Protein AF-A0A9E1JZ01-F1 (afdb_monomer_lite)

Secondary structure (DSSP, 8-state):
--PPPHHHHHHHHHHHHH--PPPGGGHHHHHHHHHHHHHTT--HHHHHHHHHHHHHHHHT--TTSS-TTTPPPHHHHHHHHHHHHHHHHHHHHHGGGSSS-HHHHHHHHHHHHHHTT---S------------------------HHHHHHHHHHHHHHHHHHHHHHHHHHSPPPTTS-HHHHHHHHHHHHHHHHHHHHHHHT--HHHHHHHHHHHHH-TTSSS-SS---HHHHHHHHHHHHHHTTSHHHHHHHHHHHHHHHTTS--TT-SSS--TTGGGGGGG-HHHHHHHHHHS-S--

Structure (mmCIF, N/CA/C/O backbone):
data_AF-A0A9E1JZ01-F1
#
_entry.id   AF-A0A9E1JZ01-F1
#
loop_
_atom_site.group_PDB
_atom_site.id
_atom_site.type_symbol
_atom_site.label_atom_id
_atom_site.label_alt_id
_atom_site.label_comp_id
_atom_site.label_asym_id
_atom_site.label_entity_id
_atom_site.label_seq_id
_atom_site.pdbx_PDB_ins_code
_atom_site.Cartn_x
_atom_site.Cartn_y
_atom_site.Cartn_z
_atom_site.occupancy
_atom_site.B_iso_or_equiv
_atom_site.auth_seq_id
_atom_site.auth_comp_id
_atom_site.auth_asym_id
_atom_site.auth_atom_id
_atom_site.pdbx_PDB_model_num
ATOM 1 N N . MET A 1 1 ? -39.146 -8.853 1.011 1.00 37.09 1 MET A N 1
ATOM 2 C CA . MET A 1 1 ? -38.289 -8.293 -0.054 1.00 37.09 1 MET A CA 1
ATOM 3 C C . MET A 1 1 ? -36.846 -8.465 0.391 1.00 37.09 1 MET A C 1
ATOM 5 O O . MET A 1 1 ? -36.448 -7.811 1.344 1.00 37.09 1 MET A O 1
ATOM 9 N N . PHE A 1 2 ? -36.112 -9.413 -0.198 1.00 38.06 2 PHE A N 1
ATOM 10 C CA . PHE A 1 2 ? -34.686 -9.619 0.079 1.00 38.06 2 PHE A CA 1
ATOM 11 C C . PHE A 1 2 ? -33.911 -8.470 -0.572 1.00 38.06 2 PHE A C 1
ATOM 13 O O . PHE A 1 2 ? -33.788 -8.419 -1.791 1.00 38.06 2 PHE A O 1
ATOM 20 N N . GLY A 1 3 ? -33.483 -7.492 0.225 1.00 45.56 3 GLY A N 1
ATOM 21 C CA . GLY A 1 3 ? -32.664 -6.392 -0.271 1.00 45.56 3 GLY A CA 1
ATOM 22 C C . GLY A 1 3 ? -31.286 -6.918 -0.653 1.00 45.56 3 GLY A C 1
ATOM 23 O O . GLY A 1 3 ? -30.575 -7.426 0.210 1.00 45.56 3 GLY A O 1
ATOM 24 N N . PHE A 1 4 ? -30.919 -6.808 -1.931 1.00 60.72 4 PHE A N 1
ATOM 25 C CA . PHE A 1 4 ? -29.553 -7.062 -2.386 1.00 60.72 4 PHE A CA 1
ATOM 26 C C . PHE A 1 4 ? -28.571 -6.258 -1.522 1.00 60.72 4 PHE A C 1
ATOM 28 O O . PHE A 1 4 ? -28.773 -5.062 -1.290 1.00 60.72 4 PHE A O 1
ATOM 35 N N . GLY A 1 5 ? -27.545 -6.929 -0.993 1.00 84.44 5 GLY A N 1
ATOM 36 C CA . GLY A 1 5 ? -26.525 -6.287 -0.166 1.00 84.44 5 GLY A CA 1
ATOM 37 C C . GLY A 1 5 ? -25.769 -5.211 -0.948 1.00 84.44 5 GLY A C 1
ATOM 38 O O . GLY A 1 5 ? -25.671 -5.298 -2.171 1.00 84.44 5 GLY A O 1
ATOM 39 N N . LEU A 1 6 ? -25.213 -4.219 -0.240 1.00 87.81 6 LEU A N 1
ATOM 40 C CA . LEU A 1 6 ? -24.468 -3.096 -0.832 1.00 87.81 6 LEU A CA 1
ATOM 41 C C . LEU A 1 6 ? -23.442 -3.566 -1.872 1.00 87.81 6 LEU A C 1
ATOM 43 O O . LEU A 1 6 ? -23.395 -3.016 -2.959 1.00 87.81 6 LEU A O 1
ATOM 47 N N . LYS A 1 7 ? -22.735 -4.667 -1.586 1.00 87.31 7 LYS A N 1
ATOM 48 C CA . LYS A 1 7 ? -21.809 -5.332 -2.512 1.00 87.31 7 LYS A CA 1
ATOM 49 C C . LYS A 1 7 ? -22.419 -5.613 -3.887 1.00 87.31 7 LYS A C 1
ATOM 51 O O . LYS A 1 7 ? -21.899 -5.148 -4.890 1.00 87.31 7 LYS A O 1
ATOM 56 N N . SER A 1 8 ? -23.532 -6.343 -3.922 1.00 87.62 8 SER A N 1
ATOM 57 C CA . SER A 1 8 ? -24.200 -6.720 -5.172 1.00 87.62 8 SER A CA 1
ATOM 58 C C . SER A 1 8 ? -24.769 -5.498 -5.890 1.00 87.62 8 SER A C 1
ATOM 60 O O . SER A 1 8 ? -24.717 -5.431 -7.112 1.00 87.62 8 SER A O 1
ATOM 62 N N . LYS A 1 9 ? -25.251 -4.494 -5.146 1.00 91.12 9 LYS A N 1
ATOM 63 C CA . LYS A 1 9 ? -25.689 -3.228 -5.744 1.00 91.12 9 LYS A CA 1
ATOM 64 C C . LYS A 1 9 ? -24.533 -2.476 -6.400 1.00 91.12 9 LYS A C 1
ATOM 66 O O . LYS A 1 9 ? -24.696 -1.989 -7.509 1.00 91.12 9 LYS A O 1
ATOM 71 N N . THR A 1 10 ? -23.372 -2.414 -5.753 1.00 91.31 10 THR A N 1
ATOM 72 C CA . THR A 1 10 ? -22.175 -1.790 -6.325 1.00 91.31 10 THR A CA 1
ATOM 73 C C . THR A 1 10 ? -21.677 -2.554 -7.555 1.00 91.31 10 THR A C 1
ATOM 75 O O . THR A 1 10 ? -21.337 -1.918 -8.547 1.00 91.31 10 THR A O 1
ATOM 78 N N . GLU A 1 11 ? -21.678 -3.894 -7.541 1.00 87.38 11 GLU A N 1
ATOM 79 C CA . GLU A 1 11 ? -21.337 -4.699 -8.731 1.00 87.38 11 GLU A CA 1
ATOM 80 C C . GLU A 1 11 ? -22.299 -4.421 -9.890 1.00 87.38 11 GLU A C 1
ATOM 82 O O . GLU A 1 11 ? -21.850 -4.262 -11.022 1.00 87.38 11 GLU A O 1
ATOM 87 N N . ASN A 1 12 ? -23.597 -4.277 -9.608 1.00 89.00 12 ASN A N 1
ATOM 88 C CA . ASN A 1 12 ? -24.575 -3.903 -10.627 1.00 89.00 12 ASN A CA 1
ATOM 89 C C . ASN A 1 12 ? -24.310 -2.497 -11.171 1.00 89.00 12 ASN A C 1
ATOM 91 O O . ASN A 1 12 ? -24.336 -2.319 -12.376 1.00 89.00 12 ASN A O 1
ATOM 95 N N . VAL A 1 13 ? -23.976 -1.507 -10.334 1.00 88.69 13 VAL A N 1
ATOM 96 C CA . VAL A 1 13 ? -23.621 -0.162 -10.829 1.00 88.69 13 VAL A CA 1
ATOM 97 C C . VAL A 1 13 ? -22.384 -0.215 -11.735 1.00 88.69 13 VAL A C 1
ATOM 99 O O . VAL A 1 13 ? -22.368 0.419 -12.789 1.00 88.69 13 VAL A O 1
ATOM 102 N N . LEU A 1 14 ? -21.361 -0.990 -11.361 1.00 85.69 14 LEU A N 1
ATOM 103 C CA . LEU A 1 14 ? -20.161 -1.189 -12.181 1.00 85.69 14 LEU A CA 1
ATOM 104 C C . LEU A 1 14 ? -20.474 -1.868 -13.521 1.00 85.69 14 LEU A C 1
ATOM 106 O O . LEU A 1 14 ? -19.942 -1.471 -14.558 1.00 85.69 14 LEU A O 1
ATOM 110 N N . LEU A 1 15 ? -21.368 -2.852 -13.525 1.00 80.75 15 LEU A N 1
ATOM 111 C CA . LEU A 1 15 ? -21.767 -3.546 -14.743 1.00 80.75 15 LEU A CA 1
ATOM 112 C C . LEU A 1 15 ? -22.692 -2.688 -15.623 1.00 80.75 15 LEU A C 1
ATOM 114 O O . LEU A 1 15 ? -22.425 -2.520 -16.807 1.00 80.75 15 LEU A O 1
ATOM 118 N N . ASP A 1 16 ? -23.736 -2.101 -15.045 1.00 78.81 16 ASP A N 1
ATOM 119 C CA . ASP A 1 16 ? -24.806 -1.407 -15.766 1.00 78.81 16 ASP A CA 1
ATOM 120 C C . ASP A 1 16 ? -24.351 -0.054 -16.324 1.00 78.81 16 ASP A C 1
ATOM 122 O O . ASP A 1 16 ? -24.728 0.318 -17.436 1.00 78.81 16 ASP A O 1
ATOM 126 N N . HIS A 1 17 ? -23.531 0.692 -15.573 1.00 80.31 17 HIS A N 1
ATOM 127 C CA . HIS A 1 17 ? -23.071 2.015 -16.002 1.00 80.31 17 HIS A CA 1
ATOM 128 C C . HIS A 1 17 ? -21.713 1.975 -16.692 1.00 80.31 17 HIS A C 1
ATOM 130 O O . HIS A 1 17 ? -21.528 2.643 -17.708 1.00 80.31 17 HIS A O 1
ATOM 136 N N . PHE A 1 18 ? -20.765 1.204 -16.158 1.00 75.88 18 PHE A N 1
ATOM 137 C CA . PHE A 1 18 ? -19.388 1.197 -16.653 1.00 75.88 18 PHE A CA 1
ATOM 138 C C . PHE A 1 18 ? -19.071 0.013 -17.571 1.00 75.88 18 PHE A C 1
ATOM 140 O O . PHE A 1 18 ? -18.028 0.020 -18.223 1.00 75.88 18 PHE A O 1
ATOM 147 N N . ASN A 1 19 ? -19.957 -0.988 -17.664 1.00 79.25 19 ASN A N 1
ATOM 148 C CA . ASN A 1 19 ? -19.678 -2.263 -18.330 1.00 79.25 19 ASN A CA 1
ATOM 149 C C . ASN A 1 19 ? -18.361 -2.887 -17.837 1.00 79.25 19 ASN A C 1
ATOM 151 O O . ASN A 1 19 ? -17.576 -3.425 -18.619 1.00 79.25 19 ASN A O 1
ATOM 155 N N . TYR A 1 20 ? -18.103 -2.760 -16.533 1.00 80.69 20 TYR A N 1
ATOM 156 C CA . TYR A 1 20 ? -16.846 -3.157 -15.916 1.00 80.69 20 TYR A CA 1
ATOM 157 C C . TYR A 1 20 ? -17.098 -4.216 -14.842 1.00 80.69 20 TYR A C 1
ATOM 159 O O . TYR A 1 20 ? -17.381 -3.876 -13.689 1.00 80.69 20 TYR A O 1
ATOM 167 N N . PRO A 1 21 ? -17.018 -5.514 -15.181 1.00 78.25 21 PRO A N 1
ATOM 168 C CA . PRO A 1 21 ? -17.098 -6.553 -14.171 1.00 78.25 21 PRO A CA 1
ATOM 169 C C . PRO A 1 21 ? -15.866 -6.479 -13.265 1.00 78.25 21 PRO A C 1
ATOM 171 O O . PRO A 1 21 ? -14.732 -6.341 -13.723 1.00 78.25 21 PRO A O 1
ATOM 174 N N . VAL A 1 22 ? -16.082 -6.602 -11.959 1.00 73.25 22 VAL A N 1
ATOM 175 C CA . VAL A 1 22 ? -14.980 -6.749 -11.005 1.00 73.25 22 VAL A CA 1
ATOM 176 C C . VAL A 1 22 ? -14.274 -8.068 -11.311 1.00 73.25 22 VAL A C 1
ATOM 178 O O . VAL A 1 22 ? -14.905 -9.126 -11.269 1.00 73.25 22 VAL A O 1
ATOM 181 N N . SER A 1 23 ? -12.984 -8.007 -11.637 1.00 70.31 23 SER A N 1
ATOM 182 C CA . SER A 1 23 ? -12.174 -9.202 -11.880 1.00 70.31 23 SER A CA 1
ATOM 183 C C . SER A 1 23 ? -11.863 -9.925 -10.573 1.00 70.31 23 SER A C 1
ATOM 185 O O . SER A 1 23 ? -11.814 -9.308 -9.504 1.00 70.31 23 SER A O 1
ATOM 187 N N . ASP A 1 24 ? -11.595 -11.227 -10.646 1.00 56.53 24 ASP A N 1
ATOM 188 C CA . ASP A 1 24 ? -11.268 -12.010 -9.451 1.00 56.53 24 ASP A CA 1
ATOM 189 C C . ASP A 1 24 ? -9.966 -11.540 -8.795 1.00 56.53 24 ASP A C 1
ATOM 191 O O . ASP A 1 24 ? -9.911 -11.395 -7.572 1.00 56.53 24 ASP A O 1
ATOM 195 N N . MET A 1 25 ? -8.984 -11.123 -9.602 1.00 49.56 25 MET A N 1
ATOM 196 C CA . MET A 1 25 ? -7.746 -10.505 -9.115 1.00 49.56 25 MET A CA 1
ATOM 197 C C . MET A 1 25 ? -7.992 -9.223 -8.310 1.00 49.56 25 MET A C 1
ATOM 199 O O . MET A 1 25 ? -7.285 -8.964 -7.345 1.00 49.56 25 MET A O 1
ATOM 203 N N . LYS A 1 26 ? -9.010 -8.423 -8.654 1.00 61.34 26 LYS A N 1
ATOM 204 C CA . LYS A 1 26 ? -9.329 -7.153 -7.970 1.00 61.34 26 LYS A CA 1
ATOM 205 C C . LYS A 1 26 ? -10.498 -7.274 -6.987 1.00 61.34 26 LYS A C 1
ATOM 207 O O . LYS A 1 26 ? -10.942 -6.267 -6.427 1.00 61.34 26 LYS A O 1
ATOM 212 N N . ARG A 1 27 ? -11.005 -8.490 -6.749 1.00 72.69 27 ARG A N 1
ATOM 213 C CA . ARG A 1 27 ? -12.171 -8.750 -5.890 1.00 72.69 27 ARG A CA 1
ATOM 214 C C . ARG A 1 27 ? -11.928 -8.337 -4.444 1.00 72.69 27 ARG A C 1
ATOM 216 O O . ARG A 1 27 ? -12.842 -7.850 -3.785 1.00 72.69 27 ARG A O 1
ATOM 223 N N . HIS A 1 28 ? -10.707 -8.521 -3.950 1.00 55.41 28 HIS A N 1
ATOM 224 C CA . HIS A 1 28 ? -10.331 -8.141 -2.591 1.00 55.41 28 HIS A CA 1
ATOM 225 C C . HIS A 1 28 ? -10.385 -6.616 -2.403 1.00 55.41 28 HIS A C 1
ATOM 227 O O . HIS A 1 28 ? -11.023 -6.151 -1.461 1.00 55.41 28 HIS A O 1
ATOM 233 N N . ILE A 1 29 ? -9.845 -5.849 -3.358 1.00 62.62 29 ILE A N 1
ATOM 234 C CA . ILE A 1 29 ? -9.899 -4.379 -3.365 1.00 62.62 29 ILE A CA 1
ATOM 235 C C . ILE A 1 29 ? -11.351 -3.898 -3.411 1.00 62.62 29 ILE A C 1
ATOM 237 O O . ILE A 1 29 ? -11.762 -3.038 -2.637 1.00 62.62 29 ILE A O 1
ATOM 241 N N . PHE A 1 30 ? -12.159 -4.506 -4.280 1.00 76.25 30 PHE A N 1
ATOM 242 C CA . PHE A 1 30 ? -13.583 -4.209 -4.377 1.00 76.25 30 PHE A CA 1
ATOM 243 C C . PHE A 1 30 ? -14.336 -4.485 -3.064 1.00 76.25 30 PHE A C 1
ATOM 245 O O . PHE A 1 30 ? -15.100 -3.646 -2.592 1.00 76.25 30 PHE A O 1
ATOM 252 N N . ASN A 1 31 ? -14.107 -5.644 -2.440 1.00 68.88 31 ASN A N 1
ATOM 253 C CA . ASN A 1 31 ? -14.740 -5.999 -1.169 1.00 68.88 31 ASN A CA 1
ATOM 254 C C . ASN A 1 31 ? -14.337 -5.038 -0.041 1.00 68.88 31 ASN A C 1
ATOM 256 O O . ASN A 1 31 ? -15.188 -4.681 0.776 1.00 68.88 31 ASN A O 1
ATOM 260 N N . ALA A 1 32 ? -13.068 -4.620 -0.006 1.00 65.50 32 ALA A N 1
ATOM 261 C CA . ALA A 1 32 ? -12.572 -3.635 0.949 1.00 65.50 32 ALA A CA 1
ATOM 262 C C . ALA A 1 32 ? -13.278 -2.284 0.760 1.00 65.50 32 ALA A C 1
ATOM 264 O O . ALA A 1 32 ? -13.860 -1.761 1.709 1.00 65.50 32 ALA A O 1
ATOM 265 N N . LEU A 1 33 ? -13.351 -1.795 -0.482 1.00 71.50 33 LEU A N 1
ATOM 266 C CA . LEU A 1 33 ? -14.077 -0.576 -0.852 1.00 71.50 33 LEU A CA 1
ATOM 267 C C . LEU A 1 33 ? -15.563 -0.628 -0.473 1.00 71.50 33 LEU A C 1
ATOM 269 O O . LEU A 1 33 ? -16.108 0.350 0.030 1.00 71.50 33 LEU A O 1
ATOM 273 N N . VAL A 1 34 ? -16.232 -1.767 -0.669 1.00 76.12 34 VAL A N 1
ATOM 274 C CA . VAL A 1 34 ? -17.641 -1.934 -0.280 1.00 76.12 34 VAL A CA 1
ATOM 275 C C . VAL A 1 34 ? -17.818 -1.933 1.236 1.00 76.12 34 VAL A C 1
ATOM 277 O O . VAL A 1 34 ? -18.772 -1.338 1.744 1.00 76.12 34 VAL A O 1
ATOM 280 N N . LYS A 1 35 ? -16.940 -2.628 1.966 1.00 69.50 35 LYS A N 1
ATOM 281 C CA . LYS A 1 35 ? -16.992 -2.690 3.429 1.00 69.50 35 LYS A CA 1
ATOM 282 C C . LYS A 1 35 ? -16.787 -1.301 4.032 1.00 69.50 35 LYS A C 1
ATOM 284 O O . LYS A 1 35 ? -17.560 -0.927 4.910 1.00 69.50 35 LYS A O 1
ATOM 289 N N . GLU A 1 36 ? -15.819 -0.552 3.515 1.00 60.69 36 GLU A N 1
ATOM 290 C CA . GLU A 1 36 ? -15.495 0.791 3.995 1.00 60.69 36 GLU A CA 1
ATOM 291 C C . GLU A 1 36 ? -16.535 1.829 3.567 1.00 60.69 36 GLU A C 1
ATOM 293 O O . GLU A 1 36 ? -17.021 2.630 4.361 1.00 60.69 36 GLU A O 1
ATOM 298 N N . GLY A 1 37 ? -17.002 1.757 2.322 1.00 69.81 37 GLY A N 1
ATOM 299 C CA . GLY A 1 37 ? -18.120 2.584 1.894 1.00 69.81 37 GLY A CA 1
ATOM 300 C C . GLY A 1 37 ? -19.339 2.387 2.801 1.00 69.81 37 GLY A C 1
ATOM 301 O O . GLY A 1 37 ? -19.990 3.354 3.184 1.00 69.81 37 GLY A O 1
ATOM 302 N N . LYS A 1 38 ? -19.601 1.154 3.255 1.00 77.00 38 LYS A N 1
ATOM 303 C CA . LYS A 1 38 ? -20.679 0.878 4.212 1.00 77.00 38 LYS A CA 1
ATOM 304 C C . LYS A 1 38 ? -20.464 1.545 5.578 1.00 77.00 38 LYS A C 1
ATOM 306 O O . LYS A 1 38 ? -21.441 2.053 6.128 1.00 77.00 38 LYS A O 1
ATOM 311 N N . SER A 1 39 ? -19.251 1.527 6.145 1.00 65.44 39 SER A N 1
ATOM 312 C CA . SER A 1 39 ? -18.949 2.182 7.436 1.00 65.44 39 SER A CA 1
ATOM 313 C C . SER A 1 39 ? -19.042 3.701 7.338 1.00 65.44 39 SER A C 1
ATOM 315 O O . SER A 1 39 ? -19.556 4.338 8.256 1.00 65.44 39 SER A O 1
ATOM 317 N N . MET A 1 40 ? -18.635 4.272 6.206 1.00 70.56 40 MET A N 1
ATOM 318 C CA . MET A 1 40 ? -18.695 5.711 5.932 1.00 70.56 40 MET A CA 1
ATOM 319 C C . MET A 1 40 ? -20.082 6.199 5.482 1.00 70.56 40 MET A C 1
ATOM 321 O O . MET A 1 40 ? -20.249 7.370 5.140 1.00 70.56 40 MET A O 1
ATOM 325 N N . GLY A 1 41 ? -21.086 5.317 5.438 1.00 76.44 41 GLY A N 1
ATOM 326 C CA . GLY A 1 41 ? -22.429 5.655 4.962 1.00 76.44 41 GLY A CA 1
ATOM 327 C C . GLY A 1 41 ? -22.495 5.986 3.466 1.00 76.44 41 GLY A C 1
ATOM 328 O O . GLY A 1 41 ? -23.458 6.606 3.016 1.00 76.44 41 GLY A O 1
ATOM 329 N N . GLN A 1 42 ? -21.492 5.590 2.686 1.00 82.38 42 GLN A N 1
ATOM 330 C CA . GLN A 1 42 ? -21.485 5.706 1.234 1.00 82.38 42 GLN A CA 1
ATOM 331 C C . GLN A 1 42 ? -22.473 4.721 0.604 1.00 82.38 42 GLN A C 1
ATOM 333 O O . GLN A 1 42 ? -22.717 3.623 1.113 1.00 82.38 42 GLN A O 1
ATOM 338 N N . ASN A 1 43 ? -23.051 5.124 -0.525 1.00 86.62 43 ASN A N 1
ATOM 339 C CA . ASN A 1 43 ? -23.955 4.279 -1.295 1.00 86.62 43 ASN A CA 1
ATOM 340 C C . ASN A 1 43 ? -23.212 3.546 -2.425 1.00 86.62 43 ASN A C 1
ATOM 342 O O . ASN A 1 43 ? -22.014 3.736 -2.645 1.00 86.62 43 ASN A O 1
ATOM 346 N N . GLU A 1 44 ? -23.931 2.687 -3.145 1.00 91.56 44 GLU A N 1
ATOM 347 C CA . GLU A 1 44 ? -23.386 1.872 -4.230 1.00 91.56 44 GLU A CA 1
ATOM 348 C C . GLU A 1 44 ? -22.720 2.699 -5.340 1.00 91.56 44 GLU A C 1
ATOM 350 O O . GLU A 1 44 ? -21.702 2.268 -5.881 1.00 91.56 44 GLU A O 1
ATOM 355 N N . TYR A 1 45 ? -23.238 3.898 -5.627 1.00 89.38 45 TYR A N 1
ATOM 356 C CA . TYR A 1 45 ? -22.710 4.799 -6.650 1.00 89.38 45 TYR A CA 1
ATOM 357 C C . TYR A 1 45 ? -21.383 5.418 -6.229 1.00 89.38 45 TYR A C 1
ATOM 359 O O . TYR A 1 45 ? -20.442 5.390 -7.016 1.00 89.38 45 TYR A O 1
ATOM 367 N N . SER A 1 46 ? -21.265 5.899 -4.986 1.00 79.00 46 SER A N 1
ATOM 368 C CA . SER A 1 46 ? -19.989 6.394 -4.458 1.00 79.00 46 SER A CA 1
ATOM 369 C C . SER A 1 46 ? -18.896 5.33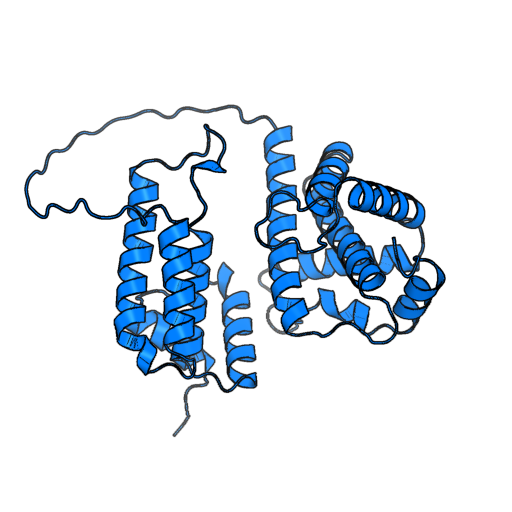8 -4.592 1.00 79.00 46 SER A C 1
ATOM 371 O O . SER A 1 46 ? -17.831 5.602 -5.142 1.00 79.00 46 SER A O 1
ATOM 373 N N . ILE A 1 47 ? -19.175 4.113 -4.135 1.00 81.31 47 ILE A N 1
ATOM 374 C CA . ILE A 1 47 ? -18.191 3.025 -4.123 1.00 81.31 47 ILE A CA 1
ATOM 375 C C . ILE A 1 47 ? -17.798 2.632 -5.553 1.00 81.31 47 ILE A C 1
ATOM 377 O O . ILE A 1 47 ? -16.617 2.427 -5.828 1.00 81.31 47 ILE A O 1
ATOM 381 N N . ALA A 1 48 ? -18.762 2.554 -6.474 1.00 85.25 48 ALA A N 1
ATOM 382 C CA . ALA A 1 48 ? -18.496 2.229 -7.873 1.00 85.25 48 ALA A CA 1
ATOM 383 C C . ALA A 1 48 ? -17.662 3.317 -8.571 1.00 85.25 48 ALA A C 1
ATOM 385 O O . ALA A 1 48 ? -16.716 3.000 -9.291 1.00 85.25 48 ALA A O 1
ATOM 386 N N . ILE A 1 49 ? -17.967 4.594 -8.315 1.00 77.75 49 ILE A N 1
ATOM 387 C CA . ILE A 1 49 ? -17.202 5.734 -8.834 1.00 77.75 49 ILE A CA 1
ATOM 388 C C . ILE A 1 49 ? -15.769 5.701 -8.293 1.00 77.75 49 ILE A C 1
ATOM 390 O O . ILE A 1 49 ? -14.830 5.811 -9.078 1.00 77.75 49 ILE A O 1
ATOM 394 N N . PHE A 1 50 ? -15.575 5.472 -6.990 1.00 80.88 50 PHE A N 1
ATOM 395 C CA . PHE A 1 50 ? -14.241 5.335 -6.394 1.00 80.88 50 PHE A CA 1
ATOM 396 C C . PHE A 1 50 ? -13.453 4.165 -6.977 1.00 80.88 50 PHE A C 1
ATOM 398 O O . PHE A 1 50 ? -12.293 4.330 -7.354 1.00 80.88 50 PHE A O 1
ATOM 405 N N . TYR A 1 51 ? -14.090 3.002 -7.114 1.00 82.94 51 TYR A N 1
ATOM 406 C CA . TYR A 1 51 ? -13.466 1.839 -7.734 1.00 82.94 51 TYR A CA 1
ATOM 407 C C . TYR A 1 51 ? -13.023 2.143 -9.172 1.00 82.94 51 TYR A C 1
ATOM 409 O O . TYR A 1 51 ? -11.912 1.789 -9.565 1.00 82.94 51 TYR A O 1
ATOM 417 N N . MET A 1 52 ? -13.846 2.845 -9.956 1.00 82.56 52 MET A N 1
ATOM 418 C CA . MET A 1 52 ? -13.491 3.220 -11.325 1.00 82.56 52 MET A CA 1
ATOM 419 C C . MET A 1 52 ? -12.371 4.265 -11.379 1.00 82.56 52 MET A C 1
ATOM 421 O O . MET A 1 52 ? -11.434 4.113 -12.159 1.00 82.56 52 MET A O 1
ATOM 425 N N . MET A 1 53 ? -12.412 5.288 -10.519 1.00 78.12 53 MET A N 1
ATOM 426 C CA . MET A 1 53 ? -11.354 6.301 -10.425 1.00 78.12 53 MET A CA 1
ATOM 427 C C . MET A 1 53 ? -10.004 5.693 -10.063 1.00 78.12 53 MET A C 1
ATOM 429 O O . MET A 1 53 ? -9.001 6.036 -10.677 1.00 78.12 53 MET A O 1
ATOM 433 N N . MET A 1 54 ? -9.977 4.725 -9.150 1.00 75.88 54 MET A N 1
ATOM 434 C CA . MET A 1 54 ? -8.761 3.990 -8.817 1.00 75.88 54 MET A CA 1
ATOM 435 C C . MET A 1 54 ? -8.207 3.223 -10.027 1.00 75.88 54 MET A C 1
ATOM 437 O O . MET A 1 54 ? -7.014 3.300 -10.307 1.00 75.88 54 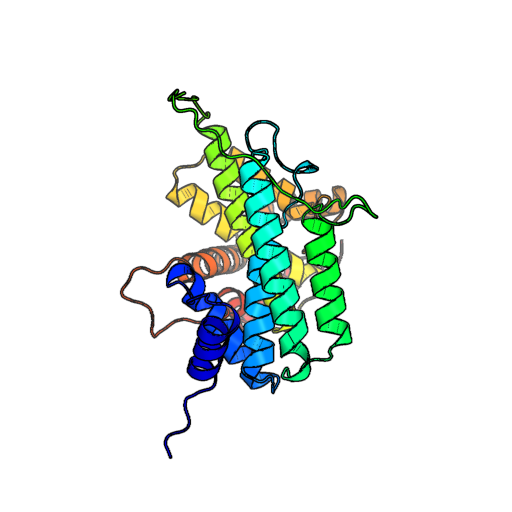MET A O 1
ATOM 441 N N . ASN A 1 55 ? -9.064 2.537 -10.792 1.00 75.94 55 ASN A N 1
ATOM 442 C CA . ASN A 1 55 ? -8.634 1.832 -12.004 1.00 75.94 55 ASN A CA 1
ATOM 443 C C . ASN A 1 55 ? -8.113 2.787 -13.088 1.00 75.94 55 ASN A C 1
ATOM 445 O O . ASN A 1 55 ? -7.103 2.491 -13.718 1.00 75.94 55 ASN A O 1
ATOM 449 N N . MET A 1 56 ? -8.760 3.939 -13.280 1.00 74.44 56 MET A N 1
ATOM 450 C CA . MET A 1 56 ? -8.279 4.976 -14.196 1.00 74.44 56 MET A CA 1
ATOM 451 C C . MET A 1 56 ? -6.937 5.561 -13.739 1.00 74.44 56 MET A C 1
ATOM 453 O O . MET A 1 56 ? -6.036 5.727 -14.553 1.00 74.44 56 MET A O 1
ATOM 457 N N . ASN A 1 57 ? -6.776 5.827 -12.441 1.00 71.75 57 ASN A N 1
ATOM 458 C CA . ASN A 1 57 ? -5.555 6.407 -11.886 1.00 71.75 57 ASN A CA 1
ATOM 459 C C . ASN A 1 57 ? -4.344 5.466 -12.010 1.00 71.75 57 ASN A C 1
ATOM 461 O O . ASN A 1 57 ? -3.247 5.928 -12.297 1.00 71.75 57 ASN A O 1
ATOM 465 N N . ILE A 1 58 ? -4.544 4.150 -11.860 1.00 70.31 58 ILE A N 1
ATOM 466 C CA . ILE A 1 58 ? -3.491 3.141 -12.092 1.00 70.31 58 ILE A CA 1
ATOM 467 C C . ILE A 1 58 ? -2.977 3.204 -13.536 1.00 70.31 58 ILE A C 1
ATOM 469 O O . ILE A 1 58 ? -1.780 3.066 -13.779 1.00 70.31 58 ILE A O 1
ATOM 473 N N . LEU A 1 59 ? -3.880 3.419 -14.494 1.00 72.31 59 LEU A N 1
ATOM 474 C CA . LEU A 1 59 ? -3.534 3.504 -15.911 1.00 72.31 59 LEU A CA 1
ATOM 475 C C . LEU A 1 59 ? -2.954 4.871 -16.286 1.00 72.31 59 LEU A C 1
ATOM 477 O O . LEU A 1 59 ? -2.166 4.961 -17.217 1.00 72.31 59 LEU A O 1
ATOM 481 N N . ALA A 1 60 ? -3.266 5.926 -15.538 1.00 69.31 60 ALA A N 1
ATOM 482 C CA . ALA A 1 60 ? -2.861 7.294 -15.839 1.00 69.31 60 ALA A CA 1
ATOM 483 C C . ALA A 1 60 ? -1.377 7.626 -15.551 1.00 69.31 60 ALA A C 1
ATOM 485 O O . ALA A 1 60 ? -1.042 8.806 -15.557 1.00 69.31 60 ALA A O 1
ATOM 486 N N . LYS A 1 61 ? -0.490 6.645 -15.294 1.00 63.34 61 LYS A N 1
ATOM 487 C CA . LYS A 1 61 ? 0.952 6.902 -15.067 1.00 63.34 61 LYS A CA 1
ATOM 488 C C . LYS A 1 61 ? 1.569 7.753 -16.202 1.00 63.34 61 LYS A C 1
ATOM 490 O O . LYS A 1 61 ? 1.245 7.470 -17.361 1.00 63.34 61 LYS A O 1
ATOM 495 N N . PRO A 1 62 ? 2.435 8.745 -15.908 1.00 55.09 62 PRO A N 1
ATOM 496 C CA . PRO A 1 62 ? 3.046 9.595 -16.931 1.00 55.09 62 PRO A CA 1
ATOM 497 C C . PRO A 1 62 ? 4.087 8.834 -17.764 1.00 55.09 62 PRO A C 1
ATOM 499 O O . PRO A 1 62 ? 4.947 8.152 -17.212 1.00 55.09 62 PRO A O 1
ATOM 502 N N . ASP A 1 63 ? 4.079 9.024 -19.088 1.00 52.28 63 ASP A N 1
ATOM 503 C CA . ASP A 1 63 ? 5.112 8.482 -19.996 1.00 52.28 63 ASP A CA 1
ATOM 504 C C . ASP A 1 63 ? 6.513 9.073 -19.753 1.00 52.28 63 ASP A C 1
ATOM 506 O O . ASP A 1 63 ? 7.510 8.537 -20.232 1.00 52.28 63 ASP A O 1
ATOM 510 N N . GLU A 1 64 ? 6.602 10.198 -19.036 1.00 50.56 64 GLU A N 1
ATOM 511 C CA . GLU A 1 64 ? 7.866 10.870 -18.704 1.00 50.56 64 GLU A CA 1
ATOM 512 C C . GLU A 1 64 ? 8.654 10.151 -17.595 1.00 50.56 64 GLU A C 1
ATOM 514 O O . GLU A 1 64 ? 9.856 10.372 -17.472 1.00 50.56 64 GLU A O 1
ATOM 519 N N . GLU A 1 65 ? 7.995 9.271 -16.834 1.00 48.03 65 GLU A N 1
ATOM 520 C CA . GLU A 1 65 ? 8.580 8.478 -15.742 1.00 48.03 65 GLU A CA 1
ATOM 521 C C . GLU A 1 65 ? 8.847 7.018 -16.144 1.00 48.03 65 GLU A C 1
ATOM 523 O O . GLU A 1 65 ? 9.378 6.246 -15.348 1.00 48.03 65 GLU A O 1
ATOM 528 N N . MET A 1 66 ? 8.477 6.625 -17.368 1.00 50.41 66 MET A N 1
ATOM 529 C CA . MET A 1 66 ? 8.743 5.290 -17.902 1.00 50.41 66 MET A CA 1
ATOM 530 C C . MET A 1 66 ? 10.037 5.293 -18.715 1.00 50.41 66 MET A C 1
ATOM 532 O O . MET A 1 66 ? 10.262 6.176 -19.551 1.00 50.41 66 MET A O 1
ATOM 536 N N . ASP A 1 67 ? 10.887 4.293 -18.469 1.00 52.16 67 ASP A N 1
ATOM 537 C CA . ASP A 1 67 ? 12.094 4.057 -19.259 1.00 52.16 67 ASP A CA 1
ATOM 538 C C . ASP A 1 67 ? 11.760 4.002 -20.755 1.00 52.16 67 ASP A C 1
ATOM 540 O O . ASP A 1 67 ? 10.673 3.580 -21.151 1.00 52.16 67 ASP A O 1
ATOM 544 N N . ILE A 1 68 ? 12.696 4.441 -21.603 1.00 54.88 68 ILE A N 1
ATOM 545 C CA . ILE A 1 68 ? 12.494 4.577 -23.061 1.00 54.88 68 ILE A CA 1
ATOM 546 C C . ILE A 1 68 ? 11.991 3.264 -23.698 1.00 54.88 68 ILE A C 1
ATOM 548 O O . ILE A 1 68 ? 11.282 3.314 -24.699 1.00 54.88 68 ILE A O 1
ATOM 552 N N . GLU A 1 69 ? 12.325 2.124 -23.093 1.00 48.19 69 GLU A N 1
ATOM 553 C CA . GLU A 1 69 ? 11.948 0.766 -23.502 1.00 48.19 69 GLU A CA 1
ATOM 554 C C . GLU A 1 69 ? 10.515 0.360 -23.103 1.00 48.19 69 GLU A C 1
ATOM 556 O O . GLU A 1 69 ? 9.880 -0.402 -23.824 1.00 48.19 69 GLU A O 1
ATOM 561 N N . TYR A 1 70 ? 9.958 0.937 -22.032 1.00 53.75 70 TYR A N 1
ATOM 562 C CA . TYR A 1 70 ? 8.588 0.686 -21.550 1.00 53.75 70 TYR A CA 1
ATOM 563 C C . TYR A 1 70 ? 7.634 1.848 -21.828 1.00 53.75 70 TYR A C 1
ATOM 565 O O . TYR A 1 70 ? 6.521 1.901 -21.293 1.00 53.75 70 TYR A O 1
ATOM 573 N N . LYS A 1 71 ? 8.061 2.808 -22.654 1.00 62.88 71 LYS A N 1
ATOM 574 C CA . LYS A 1 71 ? 7.161 3.844 -23.142 1.00 62.88 71 LYS A CA 1
ATOM 575 C C . LYS A 1 71 ? 6.015 3.186 -23.880 1.00 62.88 71 LYS A C 1
ATOM 577 O O . LYS A 1 71 ? 6.219 2.413 -24.815 1.00 62.88 71 LYS A O 1
ATOM 582 N N . ARG A 1 72 ? 4.806 3.543 -23.466 1.00 68.94 72 ARG A N 1
ATOM 583 C CA . ARG A 1 72 ? 3.592 3.117 -24.147 1.00 68.94 72 ARG A CA 1
ATOM 584 C C . ARG A 1 72 ? 3.673 3.518 -25.603 1.00 68.94 72 ARG A C 1
ATOM 586 O O . ARG A 1 72 ? 4.100 4.622 -25.948 1.00 68.94 72 ARG A O 1
ATOM 593 N N . THR A 1 73 ? 3.212 2.623 -26.457 1.00 75.75 73 THR A N 1
ATOM 594 C CA . THR A 1 73 ? 2.937 2.984 -27.838 1.00 75.75 73 THR A CA 1
ATOM 595 C C . THR A 1 73 ? 1.837 4.049 -27.879 1.00 75.75 73 THR A C 1
ATOM 597 O O . THR A 1 73 ? 0.965 4.110 -27.006 1.00 75.75 73 THR A O 1
ATOM 600 N N . ASP A 1 74 ? 1.814 4.859 -28.940 1.00 71.56 74 ASP A N 1
ATOM 601 C CA . ASP A 1 74 ? 0.736 5.834 -29.159 1.00 71.56 74 ASP A CA 1
ATOM 602 C C . ASP A 1 74 ? -0.655 5.167 -29.150 1.00 71.56 74 ASP A C 1
ATOM 604 O O . ASP A 1 74 ? -1.646 5.785 -28.758 1.00 71.56 74 ASP A O 1
ATOM 608 N N . SER A 1 75 ? -0.732 3.892 -29.557 1.00 71.75 75 SER A N 1
ATOM 609 C CA . SER A 1 75 ? -1.962 3.098 -29.530 1.00 71.75 75 SER A CA 1
ATOM 610 C C . SER A 1 75 ? -2.401 2.769 -28.102 1.00 71.75 75 SER A C 1
ATOM 612 O O . SER A 1 75 ? -3.553 3.011 -27.754 1.00 71.75 75 SER A O 1
ATOM 614 N N . GLU A 1 76 ? -1.497 2.280 -27.252 1.00 70.94 76 GLU A N 1
ATOM 615 C CA . GLU A 1 76 ? -1.800 1.961 -25.848 1.00 70.94 76 GLU A CA 1
ATOM 616 C C . GLU A 1 76 ? -2.152 3.217 -25.049 1.00 70.94 76 GLU A C 1
ATOM 618 O O . GLU A 1 76 ? -3.115 3.225 -24.280 1.00 70.94 76 GLU A O 1
ATOM 623 N N . GLN A 1 77 ? -1.426 4.317 -25.271 1.00 79.25 77 GLN A N 1
ATOM 624 C CA . GLN A 1 77 ? -1.740 5.589 -24.626 1.00 79.25 77 GLN A CA 1
ATOM 625 C C . GLN A 1 77 ? -3.106 6.124 -25.083 1.00 79.25 77 GLN A C 1
ATOM 627 O O . GLN A 1 77 ? -3.865 6.671 -24.279 1.00 79.25 77 GLN A O 1
ATOM 632 N N . LYS A 1 78 ? -3.465 5.932 -26.359 1.00 74.62 78 LYS A N 1
ATOM 633 C CA . LYS A 1 78 ? -4.798 6.266 -26.870 1.00 74.62 78 LYS A CA 1
ATOM 634 C C . LYS A 1 78 ? -5.888 5.403 -26.231 1.00 74.62 78 LYS A C 1
ATOM 636 O O . LYS A 1 78 ? -6.900 5.957 -25.817 1.00 74.62 78 LYS A O 1
ATOM 641 N N . GLU A 1 79 ? -5.681 4.097 -26.083 1.00 72.94 79 GLU A N 1
ATOM 642 C CA . GLU A 1 79 ? -6.639 3.203 -25.416 1.00 72.94 79 GLU A CA 1
ATOM 643 C C . GLU A 1 79 ? -6.864 3.580 -23.947 1.00 72.94 79 GLU A C 1
ATOM 645 O O . GLU A 1 79 ? -8.002 3.593 -23.471 1.00 72.94 79 GLU A O 1
ATOM 650 N N . ILE A 1 80 ? -5.797 3.956 -23.237 1.00 76.81 80 ILE A N 1
ATOM 651 C CA . ILE A 1 80 ? -5.879 4.457 -21.861 1.00 76.81 80 ILE A CA 1
ATOM 652 C C . ILE A 1 80 ? -6.664 5.770 -21.810 1.00 76.81 80 ILE A C 1
ATOM 654 O O . ILE A 1 80 ? -7.568 5.913 -20.983 1.00 76.81 80 ILE A O 1
ATOM 658 N N . ASN A 1 81 ? -6.374 6.712 -22.706 1.00 77.69 81 ASN A N 1
ATOM 659 C CA . ASN A 1 81 ? -7.088 7.986 -22.776 1.00 77.69 81 ASN A CA 1
ATOM 660 C C . ASN A 1 81 ? -8.574 7.791 -23.112 1.00 77.69 81 ASN A C 1
ATOM 662 O O . ASN A 1 81 ? -9.430 8.415 -22.484 1.00 77.69 81 ASN A O 1
ATOM 666 N N . ASP A 1 82 ? -8.898 6.894 -24.044 1.00 75.38 82 ASP A N 1
ATOM 667 C CA . ASP A 1 82 ? -10.275 6.555 -24.413 1.00 75.38 82 ASP A CA 1
ATOM 668 C C . ASP A 1 82 ? -11.012 5.886 -23.240 1.00 75.38 82 ASP A C 1
ATOM 670 O O . ASP A 1 82 ? -12.181 6.189 -22.971 1.00 75.38 82 ASP A O 1
ATOM 674 N N . PHE A 1 83 ? -10.325 5.018 -22.489 1.00 77.69 83 PHE A N 1
ATOM 675 C CA . PHE A 1 83 ? -10.850 4.422 -21.264 1.00 77.69 83 PHE A CA 1
ATOM 676 C C . PHE A 1 83 ? -11.142 5.488 -20.197 1.00 77.69 83 PHE A C 1
ATOM 678 O O . PHE A 1 83 ? -12.234 5.494 -19.620 1.00 77.69 83 PHE A O 1
ATOM 685 N N . ILE A 1 84 ? -10.209 6.410 -19.948 1.00 81.44 84 ILE A N 1
ATOM 686 C CA . ILE A 1 84 ? -10.360 7.486 -18.958 1.00 81.44 84 ILE A CA 1
ATOM 687 C C . ILE A 1 84 ? -11.470 8.463 -19.371 1.00 81.44 84 ILE A C 1
ATOM 689 O O . ILE A 1 84 ? -12.329 8.790 -18.552 1.00 81.44 84 ILE A O 1
ATOM 693 N N . ASP A 1 85 ? -11.520 8.885 -20.636 1.00 79.75 85 ASP A N 1
ATOM 694 C CA . ASP A 1 85 ? -12.548 9.798 -21.151 1.00 79.75 85 ASP A CA 1
ATOM 695 C C . ASP A 1 85 ? -13.951 9.187 -21.053 1.00 79.75 85 ASP A C 1
ATOM 697 O O . ASP A 1 85 ? -14.888 9.812 -20.542 1.00 79.75 85 ASP A O 1
ATOM 701 N N . ARG A 1 86 ? -14.104 7.932 -21.498 1.00 78.19 86 ARG A N 1
ATOM 702 C CA . ARG A 1 86 ? -15.383 7.217 -21.445 1.00 78.19 86 ARG A CA 1
ATOM 703 C C . ARG A 1 86 ? -15.889 7.102 -20.012 1.00 78.19 86 ARG A C 1
ATOM 705 O O . ARG A 1 86 ? -17.035 7.461 -19.736 1.00 78.19 86 ARG A O 1
ATOM 712 N N . ASN A 1 87 ? -15.052 6.612 -19.101 1.00 74.69 87 ASN A N 1
ATOM 713 C CA . ASN A 1 87 ? -15.453 6.401 -17.713 1.00 74.69 87 ASN A CA 1
ATOM 714 C C . ASN A 1 87 ? -15.620 7.729 -16.958 1.00 74.69 87 ASN A C 1
ATOM 716 O O . ASN A 1 87 ? -16.538 7.853 -16.146 1.00 74.69 87 ASN A O 1
ATOM 720 N N . GLY A 1 88 ? -14.842 8.763 -17.290 1.00 79.25 88 GLY A N 1
ATOM 721 C CA . GLY A 1 88 ? -15.021 10.113 -16.759 1.00 79.25 88 GLY A CA 1
ATOM 722 C C . GLY A 1 88 ? -16.349 10.756 -17.162 1.00 79.25 88 GLY A C 1
ATOM 723 O O . GLY A 1 88 ? -17.015 11.366 -16.322 1.00 79.25 88 GLY A O 1
ATOM 724 N N . LYS A 1 89 ? -16.807 10.557 -18.406 1.00 74.81 89 LYS A N 1
ATOM 725 C CA . LYS A 1 89 ? -18.1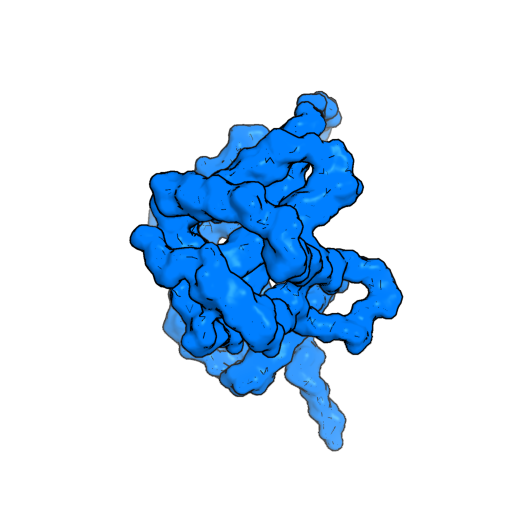49 10.982 -18.851 1.00 74.81 89 LYS A CA 1
ATOM 726 C C . LYS A 1 89 ? -19.261 10.258 -18.094 1.00 74.81 89 LYS A C 1
ATOM 728 O O . LYS A 1 89 ? -20.232 10.901 -17.697 1.00 74.81 89 LYS A O 1
ATOM 733 N N . ILE A 1 90 ? -19.110 8.953 -17.867 1.00 71.88 90 ILE A N 1
ATOM 734 C CA . ILE A 1 90 ? -20.080 8.146 -17.111 1.00 71.88 90 ILE A CA 1
ATOM 735 C C . ILE A 1 90 ? -20.146 8.621 -15.653 1.00 71.88 90 ILE A C 1
ATOM 737 O O . ILE A 1 90 ? -21.241 8.882 -15.157 1.00 71.88 90 ILE A O 1
ATOM 741 N N . ILE A 1 91 ? -19.001 8.852 -14.995 1.00 83.44 91 ILE A N 1
ATOM 742 C CA . ILE A 1 91 ? -18.941 9.471 -13.655 1.00 83.44 91 ILE A CA 1
ATOM 743 C C . ILE A 1 91 ? -19.641 10.832 -13.671 1.00 83.44 91 ILE A C 1
ATOM 745 O O . ILE A 1 91 ? -20.459 11.114 -12.799 1.00 83.44 91 ILE A O 1
ATOM 749 N N . GLY A 1 92 ? -19.396 11.637 -14.708 1.00 72.56 92 GLY A N 1
ATOM 750 C CA . GLY A 1 92 ? -20.094 12.892 -14.983 1.00 72.56 92 GLY A CA 1
ATOM 751 C C . GLY A 1 92 ? -21.617 12.795 -14.888 1.00 72.56 92 GLY A C 1
ATOM 752 O O . GLY A 1 92 ? -22.270 13.668 -14.318 1.00 72.56 92 GLY A O 1
ATOM 753 N N . GLN A 1 93 ? -22.174 11.720 -15.441 1.00 76.62 93 GLN A N 1
ATOM 754 C CA . GLN A 1 93 ? -23.612 11.483 -15.518 1.00 76.62 93 GLN A CA 1
ATOM 755 C C . GLN A 1 93 ? -24.196 10.959 -14.207 1.00 76.62 93 GLN A C 1
ATOM 757 O O . GLN A 1 93 ? -25.327 11.310 -13.883 1.00 76.62 93 GLN A O 1
ATOM 762 N N . ILE A 1 94 ? -23.452 10.147 -13.451 1.00 80.44 94 ILE A N 1
ATOM 763 C CA . ILE A 1 94 ? -23.977 9.448 -12.266 1.00 80.44 94 ILE A CA 1
ATOM 764 C C . ILE A 1 94 ? -23.492 10.022 -10.928 1.00 80.44 94 ILE A C 1
ATOM 766 O O . ILE A 1 94 ? -23.975 9.586 -9.889 1.00 80.44 94 ILE A O 1
ATOM 770 N N . MET A 1 95 ? -22.581 11.005 -10.912 1.00 83.62 95 MET A N 1
ATOM 771 C CA . MET A 1 95 ? -22.015 11.550 -9.664 1.00 83.62 95 MET A CA 1
ATOM 772 C C . MET A 1 95 ? -23.064 12.126 -8.708 1.00 83.62 95 MET A C 1
ATOM 774 O O . MET A 1 95 ? -22.907 12.011 -7.500 1.00 83.62 95 MET A O 1
ATOM 778 N N . HIS A 1 96 ? -24.161 12.676 -9.234 1.00 83.00 96 HIS A N 1
ATOM 779 C CA . HIS A 1 96 ? -25.268 13.211 -8.436 1.00 83.00 96 HIS A CA 1
ATOM 780 C C . HIS A 1 96 ? -26.031 12.124 -7.655 1.00 83.00 96 HIS A C 1
ATOM 782 O O . HIS A 1 96 ? -26.798 12.430 -6.744 1.00 83.00 96 HIS A O 1
ATOM 788 N N . LEU A 1 97 ? -25.851 10.851 -8.029 1.00 83.75 97 LEU A N 1
ATOM 789 C CA . LEU A 1 97 ? -26.405 9.691 -7.334 1.00 83.75 97 LEU A CA 1
ATOM 790 C C . LEU A 1 97 ? -25.481 9.200 -6.215 1.00 83.75 97 LEU A C 1
ATOM 792 O O . LEU A 1 97 ? -25.899 8.358 -5.424 1.00 83.75 97 LEU A O 1
ATOM 796 N N . ALA A 1 98 ? -24.241 9.691 -6.140 1.00 84.50 98 ALA A N 1
ATOM 797 C CA . ALA A 1 98 ? -23.294 9.348 -5.089 1.00 84.50 98 ALA A CA 1
ATOM 798 C C . ALA A 1 98 ? -23.640 10.061 -3.776 1.00 84.50 98 ALA A C 1
ATOM 800 O O . ALA A 1 98 ? -24.151 11.177 -3.764 1.00 84.50 98 ALA A O 1
ATOM 801 N N . ASN A 1 99 ? -23.299 9.433 -2.652 1.00 78.69 99 ASN A N 1
ATOM 802 C CA . ASN A 1 99 ? -23.346 10.058 -1.328 1.00 78.69 99 ASN A CA 1
ATOM 803 C C . ASN A 1 99 ? -22.010 10.743 -0.958 1.00 78.69 99 ASN A C 1
ATOM 805 O O . ASN A 1 99 ? -21.639 10.832 0.213 1.00 78.69 99 ASN A O 1
ATOM 809 N N . SER A 1 100 ? -21.256 11.177 -1.969 1.00 72.69 100 SER A N 1
ATOM 810 C CA . SER A 1 100 ? -20.019 11.955 -1.844 1.00 72.69 100 SER A CA 1
ATOM 811 C C . SER A 1 100 ? -20.207 13.327 -2.505 1.00 72.69 100 SER A C 1
ATOM 813 O O . SER A 1 100 ? -20.980 13.421 -3.462 1.00 72.69 100 SER A O 1
ATOM 815 N N . PRO A 1 101 ? -19.528 14.393 -2.043 1.00 74.88 101 PRO A N 1
ATOM 816 C CA . PRO A 1 101 ? -19.646 15.708 -2.667 1.00 74.88 101 PRO A CA 1
ATOM 817 C C . PRO A 1 101 ? -19.200 15.685 -4.137 1.00 74.88 101 PRO A C 1
ATOM 819 O O . PRO A 1 101 ? -18.119 15.197 -4.466 1.00 74.88 101 PRO A O 1
ATOM 822 N N . GLU A 1 102 ? -20.012 16.251 -5.037 1.00 71.56 102 GLU A N 1
ATOM 823 C CA . GLU A 1 102 ? -19.677 16.314 -6.470 1.00 71.56 102 GLU A CA 1
ATOM 824 C C . GLU A 1 102 ? -18.380 17.087 -6.748 1.00 71.56 102 GLU A C 1
ATOM 826 O O . GLU A 1 102 ? -17.694 16.812 -7.732 1.00 71.56 102 GLU A O 1
ATOM 831 N N . THR A 1 103 ? -18.054 18.071 -5.906 1.00 67.75 103 THR A N 1
ATOM 832 C CA . THR A 1 103 ? -16.810 18.847 -5.992 1.00 67.75 103 THR A CA 1
ATOM 833 C C . THR A 1 103 ? -15.594 17.940 -5.891 1.00 67.75 103 THR A C 1
ATOM 835 O O . THR A 1 103 ? -14.717 18.011 -6.748 1.00 67.75 103 THR A O 1
ATOM 838 N N . ASP A 1 104 ? -15.611 17.022 -4.931 1.00 61.69 104 ASP A N 1
ATOM 839 C CA . ASP A 1 104 ? -14.490 16.145 -4.608 1.00 61.69 104 ASP A CA 1
ATOM 840 C C . ASP A 1 104 ? -14.302 15.106 -5.723 1.00 61.69 104 ASP A C 1
ATOM 842 O O . ASP A 1 104 ? -13.192 14.878 -6.202 1.00 61.69 104 ASP A O 1
ATOM 846 N N . ILE A 1 105 ? -15.410 14.545 -6.231 1.00 66.00 105 ILE A N 1
ATOM 847 C CA . ILE A 1 105 ? -15.404 13.634 -7.390 1.00 66.00 105 ILE A CA 1
ATOM 848 C C . ILE A 1 105 ? -14.811 14.329 -8.624 1.00 66.00 105 ILE A C 1
ATOM 850 O O . ILE A 1 105 ? -14.008 13.741 -9.349 1.00 66.00 105 ILE A O 1
ATOM 854 N N . ARG A 1 106 ? -15.184 15.590 -8.877 1.00 73.88 106 ARG A N 1
ATOM 855 C CA . ARG A 1 106 ? -14.671 16.361 -10.020 1.00 73.88 106 ARG A CA 1
ATOM 856 C C . ARG A 1 106 ? -13.198 16.722 -9.870 1.00 73.88 106 ARG A C 1
ATOM 858 O O . ARG A 1 106 ? -12.512 16.786 -10.887 1.00 73.88 106 ARG A O 1
ATOM 865 N N . GLU A 1 107 ? -12.726 17.002 -8.660 1.00 69.75 107 GLU A N 1
ATOM 866 C CA . GLU A 1 107 ? -11.313 17.292 -8.400 1.00 69.75 107 GLU A CA 1
ATOM 867 C C . GLU A 1 107 ? -10.447 16.058 -8.652 1.00 69.75 107 GLU A C 1
ATOM 869 O O . GLU A 1 107 ? -9.549 16.128 -9.492 1.00 69.75 107 GLU A O 1
ATOM 874 N N . MET A 1 108 ? -10.806 14.906 -8.078 1.00 69.94 108 MET A N 1
ATOM 875 C CA . MET A 1 108 ? -10.106 13.642 -8.341 1.00 69.94 108 MET A CA 1
ATOM 876 C C . MET A 1 108 ? -10.110 13.277 -9.832 1.00 69.94 108 MET A C 1
ATOM 878 O O . MET A 1 108 ? -9.084 12.886 -10.387 1.00 69.94 108 MET A O 1
ATOM 882 N N . LEU A 1 109 ? -11.241 13.453 -10.527 1.00 73.75 109 LEU A N 1
ATOM 883 C CA . LEU A 1 109 ? -11.317 13.175 -11.964 1.00 73.75 109 LEU A CA 1
ATOM 884 C C . LEU A 1 109 ? -10.389 14.090 -12.782 1.00 73.75 109 LEU A C 1
ATOM 886 O O . LEU A 1 109 ? -9.747 13.637 -13.728 1.00 73.75 109 LEU A O 1
ATOM 890 N N . LYS A 1 110 ? -10.305 15.380 -12.430 1.00 76.19 110 LYS A N 1
ATOM 891 C CA . LYS A 1 110 ? -9.408 16.334 -13.103 1.00 76.19 110 LYS A CA 1
ATOM 892 C C . LYS A 1 110 ? -7.945 15.953 -12.924 1.00 76.19 110 LYS A C 1
ATOM 894 O O . LYS A 1 110 ? -7.176 16.101 -13.871 1.00 76.19 110 LYS A O 1
ATOM 899 N N . GLU A 1 111 ? -7.566 15.476 -11.743 1.00 72.06 111 GLU A N 1
ATOM 900 C CA . GLU A 1 111 ? -6.205 15.007 -11.482 1.00 72.06 111 GLU A CA 1
ATOM 901 C C . GLU A 1 111 ? -5.858 13.790 -12.339 1.00 72.06 111 GLU A C 1
ATOM 903 O O . GLU A 1 111 ? -4.818 13.791 -12.990 1.00 72.06 111 GLU A O 1
ATOM 908 N N . ILE A 1 112 ? -6.762 12.812 -12.444 1.00 71.31 112 ILE A N 1
ATOM 909 C CA . ILE A 1 112 ? -6.583 11.623 -13.294 1.00 71.31 112 ILE A CA 1
ATOM 910 C C . ILE A 1 112 ? -6.424 12.015 -14.772 1.00 71.31 112 ILE A C 1
ATOM 912 O O . ILE A 1 112 ? -5.496 11.564 -15.443 1.00 71.31 112 ILE A O 1
ATOM 916 N N . VAL A 1 113 ? -7.283 12.909 -15.277 1.00 74.50 113 VAL A N 1
ATOM 917 C CA . VAL A 1 113 ? -7.194 13.425 -16.657 1.00 74.50 113 VAL A CA 1
ATOM 918 C C . VAL A 1 113 ? -5.877 14.173 -16.879 1.00 74.50 113 VAL A C 1
ATOM 920 O O . VAL A 1 113 ? -5.250 14.033 -17.929 1.00 74.50 113 VAL A O 1
ATOM 923 N N . LYS A 1 114 ? -5.408 14.938 -15.890 1.00 75.75 114 LYS A N 1
ATOM 924 C CA . LYS A 1 114 ? -4.112 15.616 -15.967 1.00 75.75 114 LYS A CA 1
ATOM 925 C C . LYS A 1 114 ? -2.951 14.620 -16.023 1.00 75.75 114 LYS A C 1
ATOM 927 O O . LYS A 1 114 ? -2.089 14.779 -16.882 1.00 75.75 114 LYS A O 1
ATOM 932 N N . LYS A 1 115 ? -2.960 13.595 -15.164 1.00 69.19 115 LYS A N 1
ATOM 933 C CA . LYS A 1 115 ? -1.934 12.539 -15.109 1.00 69.19 115 LYS A CA 1
ATOM 934 C C . LYS A 1 115 ? -1.839 11.746 -16.414 1.00 69.19 115 LYS A C 1
ATOM 936 O O . LYS A 1 115 ? -0.746 11.527 -16.911 1.00 69.19 115 LYS A O 1
ATOM 941 N N . SER A 1 116 ? -2.977 11.460 -17.048 1.00 66.50 116 SER A N 1
ATOM 942 C CA . SER A 1 116 ? -3.035 10.754 -18.341 1.00 66.50 116 SER A CA 1
ATOM 943 C C . SER A 1 116 ? -2.481 11.529 -19.551 1.00 66.50 116 SER A C 1
ATOM 945 O O . SER A 1 116 ? -2.555 11.050 -20.678 1.00 66.50 116 SER A O 1
ATOM 947 N N . GLY A 1 117 ? -1.979 12.756 -19.369 1.00 66.50 117 GLY A N 1
ATOM 948 C CA . GLY A 1 117 ? -1.475 13.583 -20.472 1.00 66.50 117 GLY A CA 1
ATOM 949 C C . GLY A 1 117 ? -2.572 14.172 -21.372 1.00 66.50 117 GLY A C 1
ATOM 950 O O . GLY A 1 117 ? -2.275 14.910 -22.312 1.00 66.50 117 GLY A O 1
ATOM 951 N N . MET A 1 118 ? -3.851 13.925 -21.059 1.00 63.34 118 MET A N 1
ATOM 952 C CA . MET A 1 118 ? -5.007 14.507 -21.752 1.00 63.34 118 MET A CA 1
ATOM 953 C C . MET A 1 118 ? -5.176 16.013 -21.487 1.00 63.34 118 MET A C 1
ATOM 955 O O . MET A 1 118 ? -5.916 16.692 -22.200 1.00 63.34 118 MET A O 1
ATOM 959 N N . ALA A 1 119 ? -4.486 16.565 -20.483 1.00 49.31 119 ALA A N 1
ATOM 960 C CA . ALA A 1 119 ? -4.479 17.994 -20.182 1.00 49.31 119 ALA A CA 1
ATOM 961 C C . ALA A 1 119 ? -3.586 18.792 -21.153 1.00 49.31 119 ALA A C 1
ATOM 963 O O . ALA A 1 119 ? -2.629 19.448 -20.747 1.00 49.31 119 ALA A O 1
ATOM 964 N N . LYS A 1 120 ? -3.930 18.792 -22.445 1.00 40.31 120 LYS A N 1
ATOM 965 C CA . LYS A 1 120 ? -3.550 19.875 -23.363 1.00 40.31 120 LYS A CA 1
ATOM 966 C C . LYS A 1 120 ? -4.765 20.783 -23.585 1.00 40.31 120 LYS A C 1
ATOM 968 O O . LYS A 1 120 ? -5.848 20.275 -23.881 1.00 40.31 120 LYS A O 1
ATOM 973 N N . PRO A 1 121 ? -4.627 22.115 -23.441 1.00 34.50 121 PRO A N 1
ATOM 974 C CA . PRO A 1 121 ? -5.678 23.034 -23.836 1.00 34.50 121 PRO A CA 1
ATOM 975 C C . PRO A 1 121 ? -5.784 23.003 -25.365 1.00 34.50 121 PRO A C 1
ATOM 977 O O . PRO A 1 121 ? -4.830 23.332 -26.055 1.00 34.50 121 PRO A O 1
ATOM 980 N N . ASP A 1 122 ? -6.950 22.588 -25.850 1.00 35.66 122 ASP A N 1
ATOM 981 C CA . ASP A 1 122 ? -7.493 22.866 -27.183 1.00 35.66 122 ASP A CA 1
ATOM 982 C C . ASP A 1 122 ? -6.651 22.432 -28.405 1.00 35.66 122 ASP A C 1
ATOM 984 O O . ASP A 1 122 ? -5.773 23.143 -28.879 1.00 35.66 122 ASP A O 1
ATOM 988 N N . ASN A 1 123 ? -6.975 21.257 -28.956 1.00 31.22 123 ASN A N 1
ATOM 989 C CA . ASN A 1 123 ? -6.859 20.952 -30.388 1.00 31.22 123 ASN A CA 1
ATOM 990 C C . ASN A 1 123 ? -7.732 19.730 -30.705 1.00 31.22 123 ASN A C 1
ATOM 992 O O . ASN A 1 123 ? -7.249 18.634 -30.980 1.00 31.22 123 ASN A O 1
ATOM 996 N N . ARG A 1 124 ? -9.055 19.915 -30.651 1.00 29.34 124 ARG A N 1
ATOM 997 C CA . ARG A 1 124 ? -9.932 19.091 -31.490 1.00 29.34 124 ARG A CA 1
ATOM 998 C C . ARG A 1 124 ? -9.823 19.628 -32.915 1.00 29.34 124 ARG A C 1
ATOM 1000 O O . ARG A 1 124 ? -9.906 20.838 -33.116 1.00 29.34 124 ARG A O 1
ATOM 1007 N N . PRO A 1 125 ? -9.767 18.732 -33.897 1.00 28.84 125 PRO A N 1
ATOM 1008 C CA . PRO A 1 125 ? -10.876 18.728 -34.830 1.00 28.84 125 PRO A CA 1
ATOM 1009 C C . PRO A 1 125 ? -11.490 17.336 -34.923 1.00 28.84 125 PRO A C 1
ATOM 1011 O O . PRO A 1 125 ? -10.817 16.326 -35.105 1.00 28.84 125 PRO A O 1
ATOM 1014 N N . VAL A 1 126 ? -12.809 17.332 -34.788 1.00 30.89 126 VAL A N 1
ATOM 1015 C CA . VAL A 1 126 ? -13.692 16.315 -35.346 1.00 30.89 126 VAL A CA 1
ATOM 1016 C C . VAL A 1 126 ? -13.558 16.416 -36.870 1.00 30.89 126 VAL A C 1
ATOM 1018 O O . VAL A 1 126 ? -13.704 17.521 -37.390 1.00 30.89 126 VAL A O 1
ATOM 1021 N N . ASP A 1 127 ? -13.217 15.337 -37.571 1.00 25.47 127 ASP A N 1
ATOM 1022 C CA . ASP A 1 127 ? -14.154 14.565 -38.409 1.00 25.47 127 ASP A CA 1
ATOM 1023 C C . ASP A 1 127 ? -13.429 13.698 -39.461 1.00 25.47 127 ASP A C 1
ATOM 1025 O O . ASP A 1 127 ? -12.515 14.162 -40.136 1.00 25.47 127 ASP A O 1
ATOM 1029 N N . ASP A 1 128 ? -13.918 12.461 -39.548 1.00 27.80 128 ASP A N 1
ATOM 1030 C CA . ASP A 1 128 ? -13.994 11.498 -40.654 1.00 27.80 128 ASP A CA 1
ATOM 1031 C C . ASP A 1 128 ? -12.825 11.115 -41.591 1.00 27.80 128 ASP A C 1
ATOM 1033 O O . ASP A 1 128 ? -12.006 11.904 -42.051 1.00 27.80 128 ASP A O 1
ATOM 1037 N N . SER A 1 129 ? -12.919 9.836 -41.990 1.00 25.73 129 SER A N 1
ATOM 1038 C CA . SER A 1 129 ? -12.288 9.133 -43.123 1.00 25.73 129 SER A CA 1
ATOM 1039 C C . SER A 1 129 ? -10.778 8.858 -43.048 1.00 25.73 129 SER A C 1
ATOM 1041 O O . SER A 1 129 ? -9.952 9.724 -43.287 1.00 25.73 129 SER A O 1
ATOM 1043 N N . ASP A 1 130 ? -10.383 7.616 -42.762 1.00 25.39 130 ASP A N 1
ATOM 1044 C CA . ASP A 1 130 ? -10.259 6.602 -43.815 1.00 25.39 130 ASP A CA 1
ATOM 1045 C C . ASP A 1 130 ? -9.783 5.254 -43.256 1.00 25.39 130 ASP A C 1
ATOM 1047 O O . ASP A 1 130 ? -8.878 5.138 -42.431 1.00 25.39 130 ASP A O 1
ATOM 1051 N N . ILE A 1 131 ? -10.454 4.217 -43.743 1.00 36.22 131 ILE A N 1
ATOM 1052 C CA . ILE A 1 131 ? -10.034 2.823 -43.696 1.00 36.22 131 ILE A CA 1
ATOM 1053 C C . ILE A 1 131 ? -8.781 2.704 -44.561 1.00 36.22 131 ILE A C 1
ATOM 1055 O O . ILE A 1 131 ? -8.865 3.031 -45.737 1.00 36.22 131 ILE A O 1
ATOM 1059 N N . GLU A 1 132 ? -7.691 2.125 -44.052 1.00 24.36 132 GLU A N 1
ATOM 1060 C CA . GLU A 1 132 ? -6.878 1.211 -44.863 1.00 24.36 132 GLU A CA 1
ATOM 1061 C C . GLU A 1 132 ? -5.969 0.303 -44.019 1.00 24.36 132 GLU A C 1
ATOM 1063 O O . GLU A 1 132 ? -5.186 0.734 -43.178 1.00 24.36 132 GLU A O 1
ATOM 1068 N N . ASN A 1 133 ? -6.120 -0.998 -44.281 1.00 30.84 133 ASN A N 1
ATOM 1069 C CA . ASN A 1 133 ? -5.283 -2.100 -43.823 1.00 30.84 133 ASN A CA 1
ATOM 1070 C C . ASN A 1 133 ? -3.789 -1.851 -44.081 1.00 30.84 133 ASN A C 1
ATOM 1072 O O . ASN A 1 133 ? -3.426 -1.475 -45.197 1.00 30.84 133 ASN A O 1
ATOM 1076 N N . LYS A 1 134 ? -2.926 -2.316 -43.166 1.00 25.27 134 LYS A N 1
ATOM 1077 C CA . LYS A 1 134 ? -1.782 -3.158 -43.549 1.00 25.27 134 LYS A CA 1
ATOM 1078 C C . LYS A 1 134 ? -1.229 -3.982 -42.386 1.00 25.27 134 LYS A C 1
ATOM 1080 O O . LYS A 1 134 ? -1.086 -3.517 -41.266 1.00 25.27 134 LYS A O 1
ATOM 1085 N N . SER A 1 135 ? -1.000 -5.233 -42.744 1.00 28.38 135 SER A N 1
ATOM 1086 C CA . SER A 1 135 ? -0.453 -6.383 -42.040 1.00 28.38 135 SER A CA 1
ATOM 1087 C C . SER A 1 135 ? 1.070 -6.343 -41.879 1.00 28.38 135 SER A C 1
ATOM 1089 O O . SER A 1 135 ? 1.723 -5.608 -42.616 1.00 28.38 135 SER A O 1
ATOM 1091 N N . GLU A 1 136 ? 1.561 -7.282 -41.052 1.00 26.23 136 GLU A N 1
ATOM 1092 C CA . GLU A 1 136 ? 2.950 -7.788 -40.943 1.00 26.23 136 GLU A CA 1
ATOM 1093 C C . GLU A 1 136 ? 3.925 -6.812 -40.273 1.00 26.23 136 GLU A C 1
ATOM 1095 O O . GLU A 1 136 ? 3.882 -5.618 -40.524 1.00 26.23 136 GLU A O 1
ATOM 1100 N N . SER A 1 137 ? 4.871 -7.204 -39.432 1.00 31.31 137 SER A N 1
ATOM 1101 C CA . SER A 1 137 ? 5.289 -8.428 -38.742 1.00 31.31 137 SER A CA 1
ATOM 1102 C C . SER A 1 137 ? 6.416 -7.958 -37.803 1.00 31.31 137 SER A C 1
ATOM 1104 O O . SER A 1 137 ? 6.909 -6.843 -37.965 1.00 31.31 137 SER A O 1
ATOM 1106 N N . ASP A 1 138 ? 6.806 -8.789 -36.842 1.00 26.48 138 ASP A N 1
ATOM 1107 C CA . ASP A 1 138 ? 8.195 -9.007 -36.396 1.00 26.48 138 ASP A CA 1
ATOM 1108 C C . ASP A 1 138 ? 8.248 -9.199 -34.881 1.00 26.48 138 ASP A C 1
ATOM 1110 O O . ASP A 1 138 ? 8.174 -8.275 -34.074 1.00 26.48 138 ASP A O 1
ATOM 1114 N N . GLU A 1 139 ? 8.353 -10.479 -34.535 1.00 41.47 139 GLU A N 1
ATOM 1115 C CA . GLU A 1 139 ? 8.899 -10.970 -33.282 1.00 41.47 139 GLU A CA 1
ATOM 1116 C C . GLU A 1 139 ? 10.300 -10.368 -33.104 1.00 41.47 139 GLU A C 1
ATOM 1118 O O . GLU A 1 139 ? 11.165 -10.530 -33.967 1.00 41.47 139 GLU A O 1
ATOM 1123 N N . ALA A 1 140 ? 10.531 -9.691 -31.984 1.00 32.50 140 ALA A N 1
ATOM 1124 C CA . ALA A 1 140 ? 11.868 -9.331 -31.544 1.00 32.50 140 ALA A CA 1
ATOM 1125 C C . ALA A 1 140 ? 11.997 -9.698 -30.065 1.00 32.50 140 ALA A C 1
ATOM 1127 O O . ALA A 1 140 ? 11.556 -8.967 -29.184 1.00 32.50 140 ALA A O 1
ATOM 1128 N N . ASP A 1 141 ? 12.572 -10.880 -29.845 1.00 40.03 141 ASP A N 1
ATOM 1129 C CA . ASP A 1 141 ? 13.268 -11.281 -28.622 1.00 40.03 141 ASP A CA 1
ATOM 1130 C C . ASP A 1 141 ? 14.210 -10.141 -28.184 1.00 40.03 141 ASP A C 1
ATOM 1132 O O . ASP A 1 141 ? 15.157 -9.815 -28.908 1.00 40.03 141 ASP A O 1
ATOM 1136 N N . SER A 1 142 ? 13.975 -9.536 -27.017 1.00 39.56 142 SER A N 1
ATOM 1137 C CA . SER A 1 142 ? 14.976 -8.720 -26.325 1.00 39.56 142 SER A CA 1
ATOM 1138 C C . SER A 1 142 ? 15.352 -9.381 -24.997 1.00 39.56 142 SER A C 1
ATOM 1140 O O . SER A 1 142 ? 14.518 -9.650 -24.132 1.00 39.56 142 SER A O 1
ATOM 1142 N N . ASP A 1 143 ? 16.645 -9.686 -24.874 1.00 40.38 143 ASP A N 1
ATOM 1143 C CA . ASP A 1 143 ? 17.310 -10.190 -23.670 1.00 40.38 143 ASP A CA 1
ATOM 1144 C C . ASP A 1 143 ? 17.275 -9.113 -22.562 1.00 40.38 143 ASP A C 1
ATOM 1146 O O . ASP A 1 143 ? 18.248 -8.393 -22.339 1.00 40.38 143 ASP A O 1
ATOM 1150 N N . GLU A 1 144 ? 16.150 -8.979 -21.857 1.00 44.84 144 GLU A N 1
ATOM 1151 C CA . GLU A 1 144 ? 16.105 -8.284 -20.563 1.00 44.84 144 GLU A CA 1
ATOM 1152 C C . GLU A 1 144 ? 17.000 -9.033 -19.563 1.00 44.84 144 GLU A C 1
ATOM 1154 O O . GLU A 1 144 ? 16.788 -10.230 -19.306 1.00 44.84 144 GLU A O 1
ATOM 1159 N N . THR A 1 145 ? 17.984 -8.335 -18.982 1.00 57.03 145 THR A N 1
ATOM 1160 C CA . THR A 1 145 ? 18.893 -8.937 -18.003 1.00 57.03 145 THR A CA 1
ATOM 1161 C C . THR A 1 145 ? 18.140 -9.323 -16.727 1.00 57.03 145 THR A C 1
ATOM 1163 O O . THR A 1 145 ? 17.214 -8.642 -16.293 1.00 57.03 145 THR A O 1
ATOM 1166 N N . GLU A 1 146 ? 18.527 -10.440 -16.112 1.00 57.66 146 GLU A N 1
ATOM 1167 C CA . GLU A 1 146 ? 17.872 -10.991 -14.912 1.00 57.66 146 GLU A CA 1
ATOM 1168 C C . GLU A 1 146 ? 17.836 -9.973 -13.751 1.00 57.66 146 GLU A C 1
ATOM 1170 O O . GLU A 1 146 ? 16.831 -9.847 -13.059 1.00 57.66 146 GLU A O 1
ATOM 1175 N N . SER A 1 147 ? 18.873 -9.132 -13.642 1.00 58.91 147 SER A N 1
ATOM 1176 C CA . SER A 1 147 ? 18.975 -8.068 -12.634 1.00 58.91 147 SER A CA 1
ATOM 1177 C C . SER A 1 147 ? 17.917 -6.966 -12.774 1.00 58.91 147 SER A C 1
ATOM 1179 O O . SER A 1 147 ? 17.544 -6.366 -11.764 1.00 58.91 147 SER A O 1
ATOM 1181 N N . ASP A 1 148 ? 17.466 -6.661 -13.993 1.00 65.81 148 ASP A N 1
ATOM 1182 C CA . ASP A 1 148 ? 16.475 -5.602 -14.218 1.00 65.81 148 ASP A CA 1
ATOM 1183 C C . ASP A 1 148 ? 15.079 -6.098 -13.830 1.00 65.81 148 ASP A C 1
ATOM 1185 O O . ASP A 1 148 ? 14.343 -5.402 -13.133 1.00 65.81 148 ASP A O 1
ATOM 1189 N N . LYS A 1 149 ? 14.767 -7.358 -14.166 1.00 70.25 149 LYS A N 1
ATOM 1190 C CA . LYS A 1 149 ? 13.528 -8.045 -13.764 1.00 70.25 149 LYS A CA 1
ATOM 1191 C C . LYS A 1 149 ? 13.395 -8.157 -12.246 1.00 70.25 149 LYS A C 1
ATOM 1193 O O . LYS A 1 149 ? 12.301 -7.969 -11.706 1.00 70.25 149 LYS A O 1
ATOM 1198 N N . ASP A 1 150 ? 14.504 -8.427 -11.565 1.00 72.38 150 ASP A N 1
ATOM 1199 C CA . ASP A 1 150 ? 14.558 -8.539 -10.110 1.00 72.38 150 ASP A CA 1
ATOM 1200 C C . ASP A 1 150 ? 14.231 -7.210 -9.422 1.00 72.38 150 ASP A C 1
ATOM 1202 O O . ASP A 1 150 ? 13.379 -7.157 -8.531 1.00 72.38 150 ASP A O 1
ATOM 1206 N N . MET A 1 151 ? 14.857 -6.112 -9.858 1.00 72.81 151 MET A N 1
ATOM 1207 C CA . MET A 1 151 ? 14.573 -4.779 -9.319 1.00 72.81 151 MET A CA 1
ATOM 1208 C C . MET A 1 151 ? 13.119 -4.371 -9.578 1.00 72.81 151 MET A C 1
ATOM 1210 O O . MET A 1 151 ? 12.442 -3.863 -8.680 1.00 72.81 151 MET A O 1
ATOM 1214 N N . ASP A 1 152 ? 12.609 -4.661 -10.773 1.00 70.44 152 ASP A N 1
ATOM 1215 C CA . ASP A 1 152 ? 11.228 -4.394 -11.160 1.00 70.44 152 ASP A CA 1
ATOM 1216 C C . ASP A 1 152 ? 10.217 -5.096 -10.246 1.00 70.44 152 ASP A C 1
ATOM 1218 O O . ASP A 1 152 ? 9.235 -4.494 -9.793 1.00 70.44 152 ASP A O 1
ATOM 1222 N N . ALA A 1 153 ? 10.470 -6.368 -9.927 1.00 69.62 153 ALA A N 1
ATOM 1223 C CA . ALA A 1 153 ? 9.638 -7.139 -9.014 1.00 69.62 153 ALA A CA 1
ATOM 1224 C C . ALA A 1 153 ? 9.618 -6.516 -7.608 1.00 69.62 153 ALA A C 1
ATOM 1226 O O . ALA A 1 153 ? 8.540 -6.304 -7.043 1.00 69.62 153 ALA A O 1
ATOM 1227 N N . LEU A 1 154 ? 10.787 -6.160 -7.065 1.00 74.19 154 LEU A N 1
ATOM 1228 C CA . LEU A 1 154 ? 10.913 -5.543 -5.739 1.00 74.19 154 LEU A CA 1
ATOM 1229 C C . LEU A 1 154 ? 10.217 -4.173 -5.680 1.00 74.19 154 LEU A C 1
ATOM 1231 O O . LEU A 1 154 ? 9.530 -3.851 -4.704 1.00 74.19 154 LEU A O 1
ATOM 1235 N N . MET A 1 155 ? 10.333 -3.375 -6.743 1.00 77.44 155 MET A N 1
ATOM 1236 C CA . MET A 1 155 ? 9.723 -2.050 -6.804 1.00 77.44 155 MET A CA 1
ATOM 1237 C C . MET A 1 155 ? 8.200 -2.115 -6.914 1.00 77.44 155 MET A C 1
ATOM 1239 O O . MET A 1 155 ? 7.529 -1.381 -6.184 1.00 77.44 155 MET A O 1
ATOM 1243 N N . ARG A 1 156 ? 7.640 -3.021 -7.727 1.00 71.44 156 ARG A N 1
ATOM 1244 C CA . ARG A 1 156 ? 6.179 -3.230 -7.821 1.00 71.44 156 ARG A CA 1
ATOM 1245 C C . ARG A 1 156 ? 5.571 -3.634 -6.479 1.00 71.44 156 ARG A C 1
ATOM 1247 O O . ARG A 1 156 ? 4.495 -3.165 -6.112 1.00 71.44 156 ARG A O 1
ATOM 1254 N N . VAL A 1 157 ? 6.271 -4.484 -5.737 1.00 70.25 157 VAL A N 1
ATOM 1255 C CA . VAL A 1 157 ? 5.868 -4.959 -4.406 1.00 70.25 157 VAL A CA 1
ATOM 1256 C C . VAL A 1 157 ? 5.867 -3.822 -3.398 1.00 70.25 157 VAL A C 1
ATOM 1258 O O . VAL A 1 157 ? 4.911 -3.659 -2.639 1.00 70.25 157 VAL A O 1
ATOM 1261 N N . SER A 1 158 ? 6.914 -3.001 -3.420 1.00 76.94 158 SER A N 1
ATOM 1262 C CA . SER A 1 158 ? 6.993 -1.840 -2.547 1.00 76.94 158 SER A CA 1
ATOM 1263 C C . SER A 1 158 ? 5.907 -0.804 -2.851 1.00 76.94 158 SER A C 1
ATOM 1265 O O . SER A 1 158 ? 5.283 -0.310 -1.912 1.00 76.94 158 SER A O 1
ATOM 1267 N N . ASP A 1 159 ? 5.607 -0.533 -4.129 1.00 76.44 159 ASP A N 1
ATOM 1268 C CA . ASP A 1 159 ? 4.486 0.337 -4.521 1.00 76.44 159 ASP A CA 1
ATOM 1269 C C . ASP A 1 159 ? 3.158 -0.189 -3.981 1.00 76.44 159 ASP A C 1
ATOM 1271 O O . ASP A 1 159 ? 2.337 0.567 -3.457 1.00 76.44 159 ASP A O 1
ATOM 1275 N N . PHE A 1 160 ? 2.949 -1.498 -4.099 1.00 73.31 160 PHE A N 1
ATOM 1276 C CA . PHE A 1 160 ? 1.734 -2.144 -3.634 1.00 73.31 160 PHE A CA 1
ATOM 1277 C C . PHE A 1 160 ? 1.588 -2.046 -2.109 1.00 73.31 160 PHE A C 1
ATOM 1279 O O . PHE A 1 160 ? 0.540 -1.628 -1.609 1.00 73.31 160 PHE A O 1
ATOM 1286 N N . TYR A 1 161 ? 2.658 -2.343 -1.366 1.00 80.94 161 TYR A N 1
ATOM 1287 C CA . TYR A 1 161 ? 2.700 -2.170 0.086 1.00 80.94 161 TYR A CA 1
ATOM 1288 C C . TYR A 1 161 ? 2.449 -0.710 0.487 1.00 80.94 161 TYR A C 1
ATOM 1290 O O . TYR A 1 161 ? 1.634 -0.438 1.369 1.00 80.94 161 TYR A O 1
ATOM 1298 N N . LYS A 1 162 ? 3.088 0.245 -0.195 1.00 78.25 162 LYS A N 1
ATOM 1299 C CA . LYS A 1 162 ? 2.906 1.678 0.049 1.00 78.25 162 LYS A CA 1
ATOM 1300 C C . LYS A 1 162 ? 1.451 2.095 -0.127 1.00 78.25 162 LYS A C 1
ATOM 1302 O O . LYS A 1 162 ? 0.893 2.703 0.778 1.00 78.25 162 LYS A O 1
ATOM 1307 N N . GLN A 1 163 ? 0.808 1.717 -1.232 1.00 73.50 163 GLN A N 1
ATOM 1308 C CA . GLN A 1 163 ? -0.608 2.017 -1.475 1.00 73.50 163 GLN A CA 1
ATOM 1309 C C . GLN A 1 163 ? -1.508 1.455 -0.371 1.00 73.50 163 GLN A C 1
ATOM 1311 O O . GLN A 1 163 ? -2.395 2.153 0.128 1.00 73.50 163 GLN A O 1
ATOM 1316 N N . MET A 1 164 ? -1.254 0.214 0.045 1.00 74.19 164 MET A N 1
ATOM 1317 C CA . MET A 1 164 ? -1.991 -0.426 1.126 1.00 74.19 164 MET A CA 1
ATOM 1318 C C . MET A 1 164 ? -1.823 0.326 2.449 1.00 74.19 164 MET A C 1
ATOM 1320 O O . MET A 1 164 ? -2.824 0.615 3.101 1.00 74.19 164 MET A O 1
ATOM 1324 N N . VAL A 1 165 ? -0.594 0.661 2.844 1.00 76.12 165 VAL A N 1
ATOM 1325 C CA . VAL A 1 165 ? -0.339 1.412 4.079 1.00 76.12 165 VAL A CA 1
ATOM 1326 C C . VAL A 1 165 ? -0.922 2.814 3.988 1.00 76.12 165 VAL A C 1
ATOM 1328 O O . VAL A 1 165 ? -1.511 3.271 4.957 1.00 76.12 165 VAL A O 1
ATOM 1331 N N . THR A 1 166 ? -0.831 3.503 2.850 1.00 75.31 166 THR A N 1
ATOM 1332 C CA . THR A 1 166 ? -1.416 4.841 2.686 1.00 75.31 166 THR A CA 1
ATOM 1333 C C . THR A 1 166 ? -2.926 4.811 2.912 1.00 75.31 166 THR A C 1
ATOM 1335 O O . THR A 1 166 ? -3.440 5.609 3.695 1.00 75.31 166 THR A O 1
ATOM 1338 N N . VAL A 1 167 ? -3.639 3.856 2.304 1.00 67.25 167 VAL A N 1
ATOM 1339 C CA . VAL A 1 167 ? -5.069 3.641 2.583 1.00 67.25 167 VAL A CA 1
ATOM 1340 C C . VAL A 1 167 ? -5.260 3.261 4.052 1.00 67.25 167 VAL A C 1
ATOM 1342 O O . VAL A 1 167 ? -6.076 3.843 4.759 1.00 67.25 167 VAL A O 1
ATOM 1345 N N . GLY A 1 168 ? -4.454 2.336 4.546 1.00 64.38 168 GLY A N 1
ATOM 1346 C CA . GLY A 1 168 ? -4.485 1.836 5.906 1.00 64.38 168 GLY A CA 1
ATOM 1347 C C . GLY A 1 168 ? -4.331 2.905 6.986 1.00 64.38 168 GLY A C 1
ATOM 1348 O O . GLY A 1 168 ? -5.117 2.937 7.922 1.00 64.38 168 GLY A O 1
ATOM 1349 N N . MET A 1 169 ? -3.385 3.827 6.836 1.00 67.44 169 MET A N 1
ATOM 1350 C CA . MET A 1 169 ? -3.117 4.931 7.759 1.00 67.44 169 MET A CA 1
ATOM 1351 C C . MET A 1 169 ? -4.241 5.969 7.784 1.00 67.44 169 MET A C 1
ATOM 1353 O O . MET A 1 169 ? -4.402 6.663 8.787 1.00 67.44 169 MET A O 1
ATOM 1357 N N . THR A 1 170 ? -5.039 6.082 6.713 1.00 66.88 170 THR A N 1
ATOM 1358 C CA . THR A 1 170 ? -6.267 6.897 6.762 1.00 66.88 170 THR A CA 1
ATOM 1359 C C . THR A 1 170 ? -7.360 6.246 7.611 1.00 66.88 170 THR A C 1
ATOM 1361 O O . THR A 1 170 ? -8.202 6.951 8.165 1.00 66.88 170 THR A O 1
ATOM 1364 N N . LEU A 1 171 ? -7.327 4.917 7.753 1.00 57.56 171 LEU A N 1
ATOM 1365 C CA . LEU A 1 171 ? -8.350 4.120 8.435 1.00 57.56 171 LEU A CA 1
ATOM 1366 C C . LEU A 1 171 ? -7.946 3.708 9.862 1.00 57.56 171 LEU A C 1
ATOM 1368 O O . LEU A 1 171 ? -8.802 3.588 10.736 1.00 57.56 171 LEU A O 1
ATOM 1372 N N . VAL A 1 172 ? -6.650 3.514 10.111 1.00 66.06 172 VAL A N 1
ATOM 1373 C CA . VAL A 1 172 ? -6.067 3.095 11.388 1.00 66.06 172 VAL A CA 1
ATOM 1374 C C . VAL A 1 172 ? -5.185 4.229 11.908 1.00 66.06 172 VAL A C 1
ATOM 1376 O O . VAL A 1 172 ? -4.088 4.451 11.389 1.00 66.06 172 VAL A O 1
ATOM 1379 N N . PRO A 1 173 ? -5.643 4.986 12.921 1.00 66.25 173 PRO A N 1
ATOM 1380 C CA . PRO A 1 173 ? -4.844 6.060 13.481 1.00 66.25 173 PRO A CA 1
ATOM 1381 C C . PRO A 1 173 ? -3.627 5.494 14.221 1.00 66.25 173 PRO A C 1
ATOM 1383 O O . PRO A 1 173 ? -3.701 4.447 14.861 1.00 66.25 173 PRO A O 1
ATOM 1386 N N . LYS A 1 174 ? -2.519 6.243 14.186 1.00 81.75 174 LYS A N 1
ATOM 1387 C CA . LYS A 1 174 ? -1.281 5.938 14.919 1.00 81.75 174 LYS A CA 1
ATOM 1388 C C . LYS A 1 174 ? -1.574 5.551 16.386 1.00 81.75 174 LYS A C 1
ATOM 1390 O O . LYS A 1 174 ? -2.253 6.332 17.067 1.00 81.75 174 LYS A O 1
ATOM 1395 N N . PRO A 1 175 ? -0.984 4.461 16.918 1.00 83.31 175 PRO A N 1
ATOM 1396 C CA . PRO A 1 175 ? -1.065 4.130 18.342 1.00 83.31 175 PRO A CA 1
ATOM 1397 C C . PRO A 1 175 ? -0.577 5.283 19.229 1.00 83.31 175 PRO A C 1
ATOM 1399 O O . PRO A 1 175 ? 0.278 6.086 18.833 1.00 83.31 175 PRO A O 1
ATOM 1402 N N . LYS A 1 176 ? -1.121 5.418 20.440 1.00 83.19 176 LYS A N 1
ATOM 1403 C CA . LYS A 1 176 ? -0.768 6.530 21.347 1.00 83.19 176 LYS A CA 1
ATOM 1404 C C . LYS A 1 176 ? 0.611 6.347 21.979 1.00 83.19 176 LYS A C 1
ATOM 1406 O O . LYS A 1 176 ? 1.216 7.327 22.401 1.00 83.19 176 LYS A O 1
ATOM 1411 N N . GLU A 1 177 ? 1.078 5.110 22.019 1.00 85.25 177 GLU A N 1
ATOM 1412 C CA . GLU A 1 177 ? 2.246 4.613 22.736 1.00 85.25 177 GLU A CA 1
ATOM 1413 C C . GLU A 1 177 ? 3.565 4.954 22.030 1.00 85.25 177 GLU A C 1
ATOM 1415 O O . GLU A 1 177 ? 4.602 5.024 22.685 1.00 85.25 177 GLU A O 1
ATOM 1420 N N . ILE A 1 178 ? 3.524 5.206 20.718 1.00 88.81 178 ILE A N 1
ATOM 1421 C CA . ILE A 1 178 ? 4.704 5.463 19.881 1.00 88.81 178 ILE A CA 1
ATOM 1422 C C . ILE A 1 178 ? 4.639 6.841 19.210 1.00 88.81 178 ILE A C 1
ATOM 1424 O O . ILE A 1 178 ? 3.558 7.379 18.960 1.00 88.81 178 ILE A O 1
ATOM 1428 N N . SER A 1 179 ? 5.786 7.446 18.900 1.00 90.50 179 SER A N 1
ATOM 1429 C CA . SER A 1 179 ? 5.867 8.697 18.134 1.00 90.50 179 SER A CA 1
ATOM 1430 C C . SER A 1 179 ? 5.518 8.485 16.653 1.00 90.50 179 SER A C 1
ATOM 1432 O O . SER A 1 179 ? 5.436 7.359 16.167 1.00 90.50 179 SER A O 1
ATOM 1434 N N . GLU A 1 180 ? 5.290 9.570 15.905 1.00 87.75 180 GLU A N 1
ATOM 1435 C CA . GLU A 1 180 ? 5.083 9.478 14.449 1.00 87.75 180 GLU A CA 1
ATOM 1436 C C . GLU A 1 180 ? 6.308 8.889 13.737 1.00 87.75 180 GLU A C 1
ATOM 1438 O O . GLU A 1 180 ? 6.162 8.067 12.836 1.00 87.75 180 GLU A O 1
ATOM 1443 N N . TYR A 1 181 ? 7.510 9.259 14.184 1.00 89.06 181 TYR A N 1
ATOM 1444 C CA . TYR A 1 181 ? 8.747 8.685 13.669 1.00 89.06 181 TYR A CA 1
ATOM 1445 C C . TYR A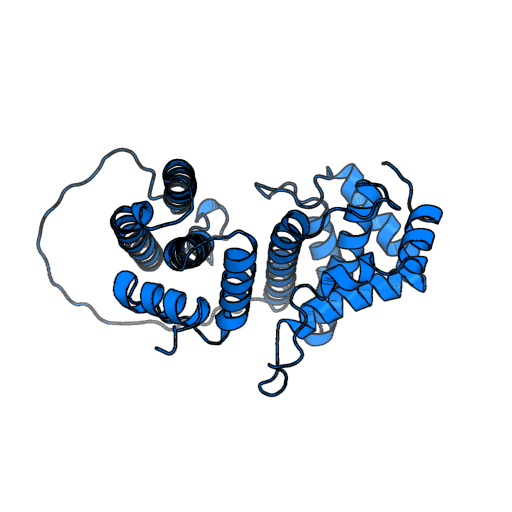 1 181 ? 8.820 7.178 13.937 1.00 89.06 181 TYR A C 1
ATOM 1447 O O . TYR A 1 181 ? 9.075 6.416 13.014 1.00 89.06 181 TYR A O 1
ATOM 1455 N N . GLN A 1 182 ? 8.522 6.739 15.163 1.00 91.31 182 GLN A N 1
ATOM 1456 C CA . GLN A 1 182 ? 8.504 5.317 15.525 1.00 91.31 182 GLN A CA 1
ATOM 1457 C C . GLN A 1 182 ? 7.456 4.530 14.723 1.00 91.31 182 GLN A C 1
ATOM 1459 O O . GLN A 1 182 ? 7.720 3.408 14.306 1.00 91.31 182 GLN A O 1
ATOM 1464 N N . HIS A 1 183 ? 6.296 5.127 14.440 1.00 90.25 183 HIS A N 1
ATOM 1465 C CA . HIS A 1 183 ? 5.286 4.520 13.573 1.00 90.25 183 HIS A CA 1
ATOM 1466 C C . HIS A 1 183 ? 5.801 4.334 12.138 1.00 90.25 183 HIS A C 1
ATOM 1468 O O . HIS A 1 183 ? 5.739 3.232 11.601 1.00 90.25 183 HIS A O 1
ATOM 1474 N N . LYS A 1 184 ? 6.380 5.383 11.543 1.00 89.81 184 LYS A N 1
ATOM 1475 C CA . LYS A 1 184 ? 7.017 5.318 10.216 1.00 89.81 184 LYS A CA 1
ATOM 1476 C C . LYS A 1 184 ? 8.164 4.306 10.182 1.00 89.81 184 LYS A C 1
ATOM 1478 O O . LYS A 1 184 ? 8.308 3.571 9.213 1.00 89.81 184 LYS A O 1
ATOM 1483 N N . PHE A 1 185 ? 8.927 4.217 11.266 1.00 91.31 185 PHE A N 1
ATOM 1484 C CA . PHE A 1 185 ? 9.997 3.245 11.433 1.00 91.31 185 PHE A CA 1
ATOM 1485 C C . PHE A 1 185 ? 9.473 1.797 11.450 1.00 91.31 185 PHE A C 1
ATOM 1487 O O . PHE A 1 185 ? 9.986 0.942 10.730 1.00 91.31 185 PHE A O 1
ATOM 1494 N N . MET A 1 186 ? 8.395 1.513 12.189 1.00 93.00 186 MET A N 1
ATOM 1495 C CA . MET A 1 186 ? 7.742 0.196 12.148 1.00 93.00 186 MET A CA 1
ATOM 1496 C C . MET A 1 186 ? 7.242 -0.154 10.741 1.00 93.00 186 MET A C 1
ATOM 1498 O O . MET A 1 186 ? 7.460 -1.267 10.272 1.00 93.00 186 MET A O 1
ATOM 1502 N N . LEU A 1 187 ? 6.637 0.808 10.040 1.00 91.50 187 LEU A N 1
ATOM 1503 C CA . LEU A 1 187 ? 6.185 0.621 8.659 1.00 91.50 187 LEU A CA 1
ATOM 1504 C C . LEU A 1 187 ? 7.350 0.347 7.695 1.00 91.50 187 LEU A C 1
ATOM 1506 O O . LEU A 1 187 ? 7.170 -0.408 6.741 1.00 91.50 187 LEU A O 1
ATOM 1510 N N . SER A 1 188 ? 8.536 0.915 7.945 1.00 91.31 188 SER A N 1
ATOM 1511 C CA . SER A 1 188 ? 9.745 0.609 7.171 1.00 91.31 188 SER A CA 1
ATOM 1512 C C . SER A 1 188 ? 10.317 -0.784 7.454 1.00 91.31 188 SER A C 1
ATOM 1514 O O . SER A 1 188 ? 10.754 -1.445 6.516 1.00 91.31 188 SER A O 1
ATOM 1516 N N . LEU A 1 189 ? 10.241 -1.277 8.698 1.00 92.44 189 LEU A N 1
ATOM 1517 C CA . LEU A 1 189 ? 10.553 -2.679 9.012 1.00 92.44 189 LEU A CA 1
ATOM 1518 C C . LEU A 1 189 ? 9.584 -3.625 8.297 1.00 92.44 189 LEU A C 1
ATOM 1520 O O . LEU A 1 189 ? 10.005 -4.598 7.688 1.00 92.44 189 LEU A O 1
ATOM 1524 N N . GLN A 1 190 ? 8.285 -3.332 8.306 1.00 92.31 190 GLN A N 1
ATOM 1525 C CA . GLN A 1 190 ? 7.316 -4.141 7.565 1.00 92.31 190 GLN A CA 1
ATOM 1526 C C . GLN A 1 190 ? 7.589 -4.125 6.054 1.00 92.31 190 GLN A C 1
ATOM 1528 O O . GLN A 1 190 ? 7.568 -5.182 5.429 1.00 92.31 190 GLN A O 1
ATOM 1533 N N . LEU A 1 191 ? 7.918 -2.962 5.475 1.00 90.94 191 LEU A N 1
ATOM 1534 C CA . LEU A 1 191 ? 8.320 -2.861 4.068 1.00 90.94 191 LEU A CA 1
ATOM 1535 C C . LEU A 1 191 ? 9.549 -3.729 3.767 1.00 90.94 191 LEU A C 1
ATOM 1537 O O . LEU A 1 191 ? 9.553 -4.452 2.774 1.00 90.94 191 LEU A O 1
ATOM 1541 N N . MET A 1 192 ? 10.569 -3.679 4.623 1.00 88.62 192 MET A N 1
ATOM 1542 C CA . MET A 1 192 ? 11.757 -4.520 4.494 1.00 88.62 192 MET A CA 1
ATOM 1543 C C . MET A 1 192 ? 11.393 -6.010 4.494 1.00 88.62 192 MET A C 1
ATOM 1545 O O . MET A 1 192 ? 11.887 -6.750 3.650 1.00 88.62 192 MET A O 1
ATOM 1549 N N . GLY A 1 193 ? 10.466 -6.431 5.358 1.00 86.56 193 GLY A N 1
ATOM 1550 C CA . GLY A 1 193 ? 9.964 -7.807 5.391 1.00 86.56 193 GLY A CA 1
ATOM 1551 C C . GLY A 1 193 ? 9.231 -8.215 4.110 1.00 86.56 193 GLY A C 1
ATOM 1552 O O . GLY A 1 193 ? 9.416 -9.328 3.625 1.00 86.56 193 GLY A O 1
ATOM 1553 N N . CYS A 1 194 ? 8.444 -7.311 3.515 1.00 87.69 194 CYS A N 1
ATOM 1554 C CA . CYS A 1 194 ? 7.793 -7.546 2.221 1.00 87.69 194 CYS A CA 1
ATOM 1555 C C . CYS A 1 194 ? 8.812 -7.743 1.088 1.00 87.69 194 CYS A C 1
ATOM 1557 O O . CYS A 1 194 ? 8.671 -8.656 0.274 1.00 87.69 194 CYS A O 1
ATOM 1559 N N . ILE A 1 195 ? 9.828 -6.875 1.027 1.00 84.56 195 ILE A N 1
ATOM 1560 C CA . ILE A 1 195 ? 10.874 -6.916 -0.004 1.00 84.56 195 ILE A CA 1
ATOM 1561 C C . ILE A 1 195 ? 11.711 -8.197 0.149 1.00 84.56 195 ILE A C 1
ATOM 1563 O O . ILE A 1 195 ? 11.939 -8.893 -0.839 1.00 84.56 195 ILE A O 1
ATOM 1567 N N . ASP A 1 196 ? 12.111 -8.544 1.375 1.00 80.56 196 ASP A N 1
ATOM 1568 C CA . ASP A 1 196 ? 12.879 -9.761 1.671 1.00 80.56 196 ASP A CA 1
ATOM 1569 C C . ASP A 1 196 ? 12.098 -11.041 1.328 1.00 80.56 196 ASP A C 1
ATOM 1571 O O . ASP A 1 196 ? 12.635 -11.939 0.682 1.00 80.56 196 ASP A O 1
ATOM 1575 N N . PHE A 1 197 ? 10.802 -11.105 1.654 1.00 83.31 197 PHE A N 1
ATOM 1576 C CA . PHE A 1 197 ? 9.948 -12.245 1.297 1.00 83.31 197 PHE A CA 1
ATOM 1577 C C . PHE A 1 197 ? 9.917 -12.509 -0.216 1.00 83.31 197 PHE A C 1
ATOM 1579 O O . PHE A 1 197 ? 10.039 -13.654 -0.663 1.00 83.31 197 PHE A O 1
ATOM 1586 N N . ILE A 1 198 ? 9.783 -11.453 -1.018 1.00 79.62 198 ILE A N 1
ATOM 1587 C CA . ILE A 1 198 ? 9.790 -11.558 -2.481 1.00 79.62 198 ILE A CA 1
ATOM 1588 C C . ILE A 1 198 ? 11.158 -11.955 -3.007 1.00 79.62 198 ILE A C 1
ATOM 1590 O O . ILE A 1 198 ? 11.244 -12.807 -3.891 1.00 79.62 198 ILE A O 1
ATOM 1594 N N . ALA A 1 199 ? 12.220 -11.379 -2.451 1.00 79.56 199 ALA A N 1
ATOM 1595 C CA . ALA A 1 199 ? 13.570 -11.730 -2.845 1.00 79.56 199 ALA A CA 1
ATOM 1596 C C . ALA A 1 199 ? 13.857 -13.213 -2.601 1.00 79.56 199 ALA A C 1
ATOM 1598 O O . ALA A 1 199 ? 14.321 -13.904 -3.502 1.00 79.56 199 ALA A O 1
ATOM 1599 N N . GLN A 1 200 ? 13.473 -13.739 -1.437 1.00 74.62 200 GLN A N 1
ATOM 1600 C CA . GLN A 1 200 ? 13.583 -15.167 -1.141 1.00 74.62 200 GLN A CA 1
ATOM 1601 C C . GLN A 1 200 ? 12.712 -16.022 -2.070 1.00 74.62 200 GLN A C 1
ATOM 1603 O O . GLN A 1 200 ? 13.159 -17.070 -2.532 1.00 74.62 200 GLN A O 1
ATOM 1608 N N . SER A 1 201 ? 11.495 -15.570 -2.384 1.00 77.06 201 SER A N 1
ATOM 1609 C CA . SER A 1 201 ? 10.569 -16.295 -3.268 1.00 77.06 201 SER A CA 1
ATOM 1610 C C . SER A 1 201 ? 11.074 -16.393 -4.711 1.00 77.06 201 SER A C 1
ATOM 1612 O O . SER A 1 201 ? 10.825 -17.394 -5.383 1.00 77.06 201 SER A O 1
ATOM 1614 N N . ASN A 1 202 ? 11.806 -15.378 -5.171 1.00 74.81 202 ASN A N 1
ATOM 1615 C CA . ASN A 1 202 ? 12.320 -15.276 -6.536 1.00 74.81 202 ASN A CA 1
ATOM 1616 C C . ASN A 1 202 ? 13.826 -15.584 -6.651 1.00 74.81 202 ASN A C 1
ATOM 1618 O O . ASN A 1 202 ? 14.371 -15.499 -7.742 1.00 74.81 202 ASN A O 1
ATOM 1622 N N . ASN A 1 203 ? 14.492 -15.990 -5.561 1.00 76.69 203 ASN A N 1
ATOM 1623 C CA . ASN A 1 203 ? 15.951 -16.184 -5.480 1.00 76.69 203 ASN A CA 1
ATOM 1624 C C . ASN A 1 203 ? 16.777 -14.942 -5.872 1.00 76.69 203 ASN A C 1
ATOM 1626 O O . ASN A 1 203 ? 17.853 -15.070 -6.451 1.00 76.69 203 ASN A O 1
ATOM 1630 N N . ILE A 1 204 ? 16.285 -13.751 -5.532 1.00 76.50 204 ILE A N 1
ATOM 1631 C CA . ILE A 1 204 ? 16.965 -12.479 -5.782 1.00 76.50 204 ILE A CA 1
ATOM 1632 C C . ILE A 1 204 ? 18.064 -12.273 -4.738 1.00 76.50 204 ILE A C 1
ATOM 1634 O O . ILE A 1 204 ? 17.863 -12.489 -3.539 1.00 76.50 204 ILE A O 1
ATOM 1638 N N . ASP A 1 205 ? 19.224 -11.804 -5.192 1.00 74.56 205 ASP A N 1
ATOM 1639 C CA . ASP A 1 205 ? 20.350 -11.484 -4.323 1.00 74.56 205 ASP A CA 1
ATOM 1640 C C . ASP A 1 205 ? 20.042 -10.342 -3.334 1.00 74.56 205 ASP A C 1
ATOM 1642 O O . ASP A 1 205 ? 19.218 -9.453 -3.553 1.00 74.56 205 ASP A O 1
ATOM 1646 N N . GLN A 1 206 ? 20.796 -10.307 -2.235 1.00 70.81 206 GLN A N 1
ATOM 1647 C CA . GLN A 1 206 ? 20.640 -9.297 -1.180 1.00 70.81 206 GLN A CA 1
ATOM 1648 C C . GLN A 1 206 ? 20.983 -7.866 -1.634 1.00 70.81 206 GLN A C 1
ATOM 1650 O O . GLN A 1 206 ? 20.478 -6.895 -1.077 1.00 70.81 206 GLN A O 1
ATOM 1655 N N . ALA A 1 207 ? 21.838 -7.694 -2.646 1.00 68.38 207 ALA A N 1
ATOM 1656 C CA . ALA A 1 207 ? 22.227 -6.362 -3.115 1.00 68.38 207 ALA A CA 1
ATOM 1657 C C . ALA A 1 207 ? 21.045 -5.575 -3.738 1.00 68.38 207 ALA A C 1
ATOM 1659 O O . ALA A 1 207 ? 20.819 -4.437 -3.313 1.00 68.38 207 ALA A O 1
ATOM 1660 N N . PRO A 1 208 ? 20.248 -6.154 -4.662 1.00 69.50 208 PRO A N 1
ATOM 1661 C CA . PRO A 1 208 ? 18.988 -5.565 -5.126 1.00 69.50 208 PRO A CA 1
ATOM 1662 C C . PRO A 1 208 ? 17.993 -5.223 -4.009 1.00 69.50 208 PRO A C 1
ATOM 1664 O O . PRO A 1 208 ? 17.397 -4.149 -4.038 1.00 69.50 208 PRO A O 1
ATOM 1667 N N . VAL A 1 209 ? 17.857 -6.082 -2.992 1.00 71.75 209 VAL A N 1
ATOM 1668 C CA . VAL A 1 209 ? 16.970 -5.855 -1.831 1.00 71.75 209 VAL A CA 1
ATOM 1669 C C . VAL A 1 209 ? 17.335 -4.573 -1.092 1.00 71.75 209 VAL A C 1
ATOM 1671 O O . VAL A 1 209 ? 16.483 -3.718 -0.844 1.00 71.75 209 VAL A O 1
ATOM 1674 N N . MET A 1 210 ? 18.622 -4.410 -0.784 1.00 73.19 210 MET A N 1
ATOM 1675 C CA . MET A 1 210 ? 19.121 -3.235 -0.074 1.00 73.19 210 MET A CA 1
ATOM 1676 C C . MET A 1 210 ? 18.958 -1.961 -0.907 1.00 73.19 210 MET A C 1
ATOM 1678 O O . MET A 1 210 ? 18.584 -0.918 -0.372 1.00 73.19 210 MET A O 1
ATOM 1682 N N . ALA A 1 211 ? 19.192 -2.043 -2.219 1.00 69.94 211 ALA A N 1
ATOM 1683 C CA . ALA A 1 211 ? 18.991 -0.920 -3.127 1.00 69.94 211 ALA A CA 1
ATOM 1684 C C . ALA A 1 211 ? 17.512 -0.502 -3.211 1.00 69.94 211 ALA A C 1
ATOM 1686 O O . ALA A 1 211 ? 17.209 0.683 -3.057 1.00 69.94 211 ALA A O 1
ATOM 1687 N N . ALA A 1 212 ? 16.594 -1.462 -3.365 1.00 74.94 212 ALA A N 1
ATOM 1688 C CA . ALA A 1 212 ? 15.155 -1.208 -3.377 1.00 74.94 212 ALA A CA 1
ATOM 1689 C C . ALA A 1 212 ? 14.686 -0.556 -2.066 1.00 74.94 212 ALA A C 1
ATOM 1691 O O . ALA A 1 212 ? 13.953 0.433 -2.090 1.00 74.94 212 ALA A O 1
ATOM 1692 N N . LEU A 1 213 ? 15.162 -1.048 -0.916 1.00 80.62 213 LEU A N 1
ATOM 1693 C CA . LEU A 1 213 ? 14.825 -0.468 0.382 1.00 80.62 213 LEU A CA 1
ATOM 1694 C C . LEU A 1 213 ? 15.312 0.984 0.496 1.00 80.62 213 LEU A C 1
ATOM 1696 O O . LEU A 1 213 ? 14.532 1.853 0.876 1.00 80.62 213 LEU A O 1
ATOM 1700 N N . VAL A 1 214 ? 16.561 1.283 0.124 1.00 77.12 214 VAL A N 1
ATOM 1701 C CA . VAL A 1 214 ? 17.102 2.655 0.183 1.00 77.12 214 VAL A CA 1
ATOM 1702 C C . VAL A 1 214 ? 16.287 3.620 -0.677 1.00 77.12 214 VAL A C 1
ATOM 1704 O O . VAL A 1 214 ? 15.918 4.689 -0.188 1.00 77.12 214 VAL A O 1
ATOM 1707 N N . ILE A 1 215 ? 15.962 3.236 -1.917 1.00 77.31 215 ILE A N 1
ATOM 1708 C CA . ILE A 1 215 ? 15.148 4.055 -2.832 1.00 77.31 215 ILE A CA 1
ATOM 1709 C C . ILE A 1 215 ? 13.797 4.393 -2.185 1.00 77.31 215 ILE A C 1
ATOM 1711 O O . ILE A 1 215 ? 13.347 5.542 -2.207 1.00 77.31 215 ILE A O 1
ATOM 1715 N N . ARG A 1 216 ? 13.172 3.407 -1.538 1.00 82.62 216 ARG A N 1
ATOM 1716 C CA . ARG A 1 216 ? 11.836 3.539 -0.945 1.00 82.62 216 ARG A CA 1
ATOM 1717 C C . ARG A 1 216 ? 11.810 4.269 0.389 1.00 82.62 216 ARG A C 1
ATOM 1719 O O . ARG A 1 216 ? 10.815 4.907 0.711 1.00 82.62 216 ARG A O 1
ATOM 1726 N N . LEU A 1 217 ? 12.896 4.233 1.155 1.00 81.94 217 LEU A N 1
ATOM 1727 C CA . LEU A 1 217 ? 13.018 5.045 2.367 1.00 81.94 217 LEU A CA 1
ATOM 1728 C C . LEU A 1 217 ? 13.199 6.528 2.046 1.00 81.94 217 LEU A C 1
ATOM 1730 O O . LEU A 1 217 ? 12.769 7.368 2.836 1.00 81.94 217 LEU A O 1
ATOM 1734 N N . THR A 1 218 ? 13.848 6.848 0.920 1.00 71.50 218 THR A N 1
ATOM 1735 C CA . THR A 1 218 ? 14.006 8.237 0.483 1.00 71.50 218 THR A CA 1
ATOM 1736 C C . THR A 1 218 ? 12.706 8.822 -0.035 1.00 71.50 218 THR A C 1
ATOM 1738 O O . THR A 1 218 ? 12.423 9.964 0.290 1.00 71.50 218 THR A O 1
ATOM 1741 N N . ASP A 1 219 ? 11.895 8.061 -0.785 1.00 66.88 219 ASP A N 1
ATOM 1742 C CA . ASP A 1 219 ? 10.554 8.474 -1.247 1.00 66.88 219 ASP A CA 1
ATOM 1743 C C . ASP A 1 219 ? 10.511 9.859 -1.957 1.00 66.88 219 ASP A C 1
ATOM 1745 O O . ASP A 1 219 ? 9.441 10.395 -2.234 1.00 66.88 219 ASP A O 1
ATOM 1749 N N . ASP A 1 220 ? 11.682 10.428 -2.281 1.00 52.72 220 ASP A N 1
ATOM 1750 C CA . ASP A 1 220 ? 11.900 11.798 -2.768 1.00 52.72 220 ASP A CA 1
ATOM 1751 C C . ASP A 1 220 ? 11.378 11.984 -4.209 1.00 52.72 220 ASP A C 1
ATOM 1753 O O . ASP A 1 220 ? 11.297 13.107 -4.707 1.00 52.72 220 ASP A O 1
ATOM 1757 N N . LEU A 1 221 ? 11.033 10.880 -4.879 1.00 49.50 221 LEU A N 1
ATOM 1758 C CA . LEU A 1 221 ? 10.495 10.838 -6.240 1.00 49.50 221 LEU A CA 1
ATOM 1759 C C . LEU A 1 221 ? 8.960 10.754 -6.281 1.00 49.50 221 LEU A C 1
ATOM 1761 O O . LEU A 1 221 ? 8.387 10.884 -7.357 1.00 49.50 221 LEU A O 1
ATOM 1765 N N . ASP A 1 222 ? 8.288 10.569 -5.140 1.00 54.03 222 ASP A N 1
ATOM 1766 C CA . ASP A 1 222 ? 6.841 10.357 -5.095 1.00 54.03 222 ASP A CA 1
ATOM 1767 C C . ASP A 1 222 ? 6.064 11.628 -4.709 1.00 54.03 222 ASP A C 1
ATOM 1769 O O . ASP A 1 222 ? 6.419 12.341 -3.771 1.00 54.03 222 ASP A O 1
ATOM 1773 N N . GLU A 1 223 ? 4.926 11.882 -5.374 1.00 50.44 223 GLU A N 1
ATOM 1774 C CA . GLU A 1 223 ? 4.035 13.026 -5.074 1.00 50.44 223 GLU A CA 1
ATOM 1775 C C . GLU A 1 223 ? 3.486 13.004 -3.628 1.00 50.44 223 GLU A C 1
ATOM 1777 O O . GLU A 1 223 ? 3.116 14.044 -3.079 1.00 50.44 223 GLU A O 1
ATOM 1782 N N . LEU A 1 224 ? 3.434 11.818 -3.008 1.00 54.88 224 LEU A N 1
ATOM 1783 C CA . LEU A 1 224 ? 3.015 11.580 -1.625 1.00 54.88 224 LEU A CA 1
ATOM 1784 C C . LEU A 1 224 ? 4.027 10.643 -0.944 1.00 54.88 224 LEU A C 1
ATOM 1786 O O . LEU A 1 224 ? 3.868 9.417 -0.996 1.00 54.88 224 LEU A O 1
ATOM 1790 N N . PRO A 1 225 ? 5.079 11.188 -0.312 1.00 68.50 225 PRO A N 1
ATOM 1791 C CA . PRO A 1 225 ? 6.054 10.371 0.390 1.00 68.50 225 PRO A CA 1
ATOM 1792 C C . PRO A 1 225 ? 5.412 9.781 1.657 1.00 68.50 225 PRO A C 1
ATOM 1794 O O . PRO A 1 225 ? 4.939 10.509 2.532 1.00 68.50 225 PRO A O 1
ATOM 1797 N N . LEU A 1 226 ? 5.391 8.450 1.758 1.00 72.38 226 LEU A N 1
ATOM 1798 C CA . LEU A 1 226 ? 4.863 7.682 2.886 1.00 72.38 226 LEU A CA 1
ATOM 1799 C C . LEU A 1 226 ? 5.645 7.992 4.167 1.00 72.38 226 LEU A C 1
ATOM 1801 O O . LEU A 1 226 ? 5.065 8.194 5.237 1.00 72.38 226 LEU A O 1
ATOM 1805 N N . PHE A 1 227 ? 6.970 8.065 4.052 1.00 82.44 227 PHE A N 1
ATOM 1806 C CA . PHE A 1 227 ? 7.847 8.327 5.191 1.00 82.44 227 PHE A CA 1
ATOM 1807 C C . PHE A 1 227 ? 8.196 9.816 5.332 1.00 82.44 227 PHE A C 1
ATOM 1809 O O . PHE A 1 227 ? 8.285 10.329 6.454 1.00 82.44 227 PHE A O 1
ATOM 1816 N N . GLY A 1 228 ? 8.307 10.537 4.209 1.00 79.81 228 GLY A N 1
ATOM 1817 C CA . GLY A 1 228 ? 8.625 11.971 4.185 1.00 79.81 228 GLY A CA 1
ATOM 1818 C C . GLY A 1 228 ? 10.020 12.292 4.726 1.00 79.81 228 GLY A C 1
ATOM 1819 O O . GLY A 1 228 ? 10.228 13.368 5.289 1.00 79.81 228 GLY A O 1
ATOM 1820 N N . TRP A 1 229 ? 10.950 11.341 4.628 1.00 84.56 229 TRP A N 1
ATOM 1821 C CA . TRP A 1 229 ? 12.330 11.496 5.070 1.00 84.56 229 TRP A CA 1
ATOM 1822 C C . TRP A 1 229 ? 13.193 12.009 3.931 1.00 84.56 229 TRP A C 1
ATOM 1824 O O . TRP A 1 229 ? 13.199 11.434 2.857 1.00 84.56 229 TRP A O 1
ATOM 1834 N N . ASN A 1 230 ? 13.998 13.037 4.194 1.00 81.62 230 ASN A N 1
ATOM 1835 C CA . ASN A 1 230 ? 15.042 13.409 3.242 1.00 81.62 230 ASN A CA 1
ATOM 1836 C C . ASN A 1 230 ? 16.145 12.338 3.184 1.00 81.62 230 ASN A C 1
ATOM 1838 O O . ASN A 1 230 ? 16.301 11.537 4.108 1.00 81.62 230 ASN A O 1
ATOM 1842 N N . GLN A 1 231 ? 17.000 12.407 2.165 1.00 77.69 231 GLN A N 1
ATOM 1843 C CA . GLN A 1 231 ? 18.128 11.488 1.974 1.00 77.69 231 GLN A CA 1
ATOM 1844 C C . GLN A 1 231 ? 18.969 11.201 3.235 1.00 77.69 231 GLN A C 1
ATOM 1846 O O . GLN A 1 231 ? 19.352 10.058 3.482 1.00 77.69 231 GLN A O 1
ATOM 1851 N N . LYS A 1 232 ? 19.250 12.213 4.067 1.00 81.94 232 LYS A N 1
ATOM 1852 C CA . LYS A 1 232 ? 20.042 12.029 5.296 1.00 81.94 232 LYS A CA 1
ATOM 1853 C C . LYS A 1 232 ? 19.263 11.252 6.360 1.00 81.94 232 LYS A C 1
ATOM 1855 O O . LYS A 1 232 ? 19.841 10.420 7.056 1.00 81.94 232 LYS A O 1
ATOM 1860 N N . GLN A 1 233 ? 17.972 11.541 6.498 1.00 85.75 233 GLN A N 1
ATOM 1861 C CA . GLN A 1 233 ? 17.080 10.834 7.414 1.00 85.75 233 GLN A CA 1
ATOM 1862 C C . GLN A 1 233 ? 16.884 9.385 6.966 1.00 85.75 233 GLN A C 1
ATOM 1864 O O . GLN A 1 233 ? 17.090 8.487 7.773 1.00 85.75 233 GLN A O 1
ATOM 1869 N N . ALA A 1 234 ? 16.597 9.156 5.684 1.00 84.31 234 ALA A N 1
ATOM 1870 C CA . ALA A 1 234 ? 16.438 7.824 5.110 1.00 84.31 234 ALA A CA 1
ATOM 1871 C C . ALA A 1 234 ? 17.697 6.963 5.288 1.00 84.31 234 ALA A C 1
ATOM 1873 O O . ALA A 1 234 ? 17.596 5.822 5.726 1.00 84.31 234 ALA A O 1
ATOM 1874 N N . ALA A 1 235 ? 18.890 7.523 5.053 1.00 80.62 235 ALA A N 1
ATOM 1875 C CA . ALA A 1 235 ? 20.151 6.824 5.305 1.00 80.62 235 ALA A CA 1
ATOM 1876 C C . ALA A 1 235 ? 20.330 6.462 6.790 1.00 80.62 235 ALA A C 1
ATOM 1878 O O . ALA A 1 235 ? 20.756 5.357 7.117 1.00 80.62 235 ALA A O 1
ATOM 1879 N N . SER A 1 236 ? 19.976 7.373 7.704 1.00 86.62 236 SER A N 1
ATOM 1880 C CA . SER A 1 236 ? 20.028 7.087 9.141 1.00 86.62 236 SER A CA 1
ATOM 1881 C C . SER A 1 236 ? 19.036 6.003 9.554 1.00 86.62 236 SER A C 1
ATOM 1883 O O . SER A 1 236 ? 19.377 5.176 10.397 1.00 86.62 236 SER A O 1
ATOM 1885 N N . VAL A 1 237 ? 17.823 6.011 8.996 1.00 89.56 237 VAL A N 1
ATOM 1886 C CA . VAL A 1 237 ? 16.825 4.964 9.244 1.00 89.56 237 VAL A CA 1
ATOM 1887 C C . VAL A 1 237 ? 17.328 3.638 8.705 1.00 89.56 237 VAL A C 1
ATOM 1889 O O . VAL A 1 237 ? 17.328 2.664 9.441 1.00 89.56 237 VAL A O 1
ATOM 1892 N N . PHE A 1 238 ? 17.819 3.607 7.468 1.00 86.06 238 PHE A N 1
ATOM 1893 C CA . PHE A 1 238 ? 18.371 2.406 6.849 1.00 86.06 238 PHE A CA 1
ATOM 1894 C C . PHE A 1 238 ? 19.456 1.761 7.721 1.00 86.06 238 PHE A C 1
ATOM 1896 O O . PHE A 1 238 ? 19.391 0.568 7.998 1.00 86.06 238 PHE A O 1
ATOM 1903 N N . HIS A 1 239 ? 20.404 2.551 8.233 1.00 83.31 239 HIS A N 1
ATOM 1904 C CA . HIS A 1 239 ? 21.415 2.039 9.160 1.00 83.31 239 HIS A CA 1
ATOM 1905 C C . HIS A 1 239 ? 20.810 1.487 10.453 1.00 83.31 239 HIS A C 1
ATOM 1907 O O . HIS A 1 239 ? 21.198 0.405 10.880 1.00 83.31 239 HIS A O 1
ATOM 1913 N N . GLN A 1 240 ? 19.843 2.191 11.048 1.00 89.50 240 GLN A N 1
ATOM 1914 C CA . GLN A 1 240 ? 19.155 1.700 12.243 1.00 89.50 240 GLN A CA 1
ATOM 1915 C C . GLN A 1 240 ? 18.416 0.387 11.973 1.00 89.50 240 GLN A C 1
ATOM 1917 O O . GLN A 1 240 ? 18.493 -0.501 12.810 1.00 89.50 240 GLN A O 1
ATOM 1922 N N . LEU A 1 241 ? 17.741 0.244 10.825 1.00 87.88 241 LEU A N 1
ATOM 1923 C CA . LEU A 1 241 ? 17.046 -0.988 10.435 1.00 87.88 241 LEU A CA 1
ATOM 1924 C C . LEU A 1 241 ? 18.016 -2.174 10.392 1.00 87.88 241 LEU A C 1
ATOM 1926 O O . LEU A 1 241 ? 17.744 -3.186 11.030 1.00 87.88 241 LEU A O 1
ATOM 1930 N N . LEU A 1 242 ? 19.167 -2.019 9.730 1.00 80.50 242 LEU A N 1
ATOM 1931 C CA . LEU A 1 242 ? 20.192 -3.068 9.643 1.00 80.50 242 LEU A CA 1
ATOM 1932 C C . LEU A 1 242 ? 20.809 -3.426 11.001 1.00 80.50 242 LEU A C 1
ATOM 1934 O O . LEU A 1 242 ? 21.182 -4.570 11.231 1.00 80.50 242 LEU A O 1
ATOM 1938 N N . GLU A 1 243 ? 20.946 -2.460 11.909 1.00 84.12 243 GLU A N 1
ATOM 1939 C CA . GLU A 1 243 ? 21.487 -2.723 13.248 1.00 84.12 243 GLU A CA 1
ATOM 1940 C C . GLU A 1 243 ? 20.540 -3.568 14.106 1.00 84.12 243 GLU A C 1
ATOM 1942 O O . GLU A 1 243 ? 21.000 -4.335 14.952 1.00 84.12 243 GLU A O 1
ATOM 1947 N N . ILE A 1 244 ? 19.228 -3.431 13.899 1.00 85.81 244 ILE A N 1
ATOM 1948 C CA . ILE A 1 244 ? 18.210 -4.069 14.740 1.00 85.81 244 ILE A CA 1
ATOM 1949 C C . ILE A 1 244 ? 17.499 -5.239 14.063 1.00 85.81 244 ILE A C 1
ATOM 1951 O O . ILE A 1 244 ? 16.683 -5.878 14.717 1.00 85.81 244 ILE A O 1
ATOM 1955 N N . GLU A 1 245 ? 17.732 -5.517 12.778 1.00 79.50 245 GLU A N 1
ATOM 1956 C CA . GLU A 1 245 ? 16.973 -6.522 12.012 1.00 79.50 245 GLU A CA 1
ATOM 1957 C C . GLU A 1 245 ? 17.023 -7.923 12.644 1.00 79.50 245 GLU A C 1
ATOM 1959 O O . GLU A 1 245 ? 16.101 -8.719 12.482 1.00 79.50 245 GLU A O 1
ATOM 1964 N N . SER A 1 246 ? 18.070 -8.206 13.427 1.00 79.31 246 SER A N 1
ATOM 1965 C CA . SER A 1 246 ? 18.239 -9.453 14.178 1.00 79.31 246 SER A CA 1
ATOM 1966 C C . SER A 1 246 ? 17.555 -9.477 15.551 1.00 79.31 246 SER A C 1
ATOM 1968 O O . SER A 1 246 ? 17.563 -10.511 16.223 1.00 79.31 246 SER A O 1
ATOM 1970 N N . GLU A 1 247 ? 16.993 -8.359 16.011 1.00 84.62 247 GLU A N 1
ATOM 1971 C CA . GLU A 1 247 ? 16.325 -8.274 17.308 1.00 84.62 247 GLU A CA 1
ATOM 1972 C C . GLU A 1 247 ? 14.967 -8.996 17.279 1.00 84.62 247 GLU A C 1
ATOM 1974 O O . GLU A 1 247 ? 14.189 -8.818 16.338 1.00 84.62 247 GLU A O 1
ATOM 1979 N N . PRO A 1 248 ? 14.592 -9.762 18.324 1.00 85.00 248 PRO A N 1
ATOM 1980 C CA . PRO A 1 248 ? 13.370 -10.573 18.304 1.00 85.00 248 PRO A CA 1
ATOM 1981 C C . PRO A 1 248 ? 12.072 -9.795 18.050 1.00 85.00 248 PRO A C 1
ATOM 1983 O O . PRO A 1 248 ? 11.134 -10.336 17.469 1.00 85.00 248 PRO A O 1
ATOM 1986 N N . TRP A 1 249 ? 11.992 -8.542 18.501 1.00 89.94 249 TRP A N 1
ATOM 1987 C CA . TRP A 1 249 ? 10.826 -7.684 18.278 1.00 89.94 249 TRP A CA 1
ATOM 1988 C C . TRP A 1 249 ? 10.811 -7.100 16.858 1.00 89.94 249 TRP A C 1
ATOM 1990 O O . TRP A 1 249 ? 9.743 -6.977 16.264 1.00 89.94 249 TRP A O 1
ATOM 2000 N N . ALA A 1 250 ? 11.979 -6.800 16.281 1.00 86.44 250 ALA A N 1
ATOM 2001 C CA . ALA A 1 250 ? 12.098 -6.316 14.908 1.00 86.44 250 ALA A CA 1
ATOM 2002 C C . ALA A 1 250 ? 11.775 -7.434 13.907 1.00 86.44 250 ALA A C 1
ATOM 2004 O O . ALA A 1 250 ? 11.014 -7.209 12.968 1.00 86.44 250 ALA A O 1
ATOM 2005 N N . ILE A 1 251 ? 12.237 -8.662 14.177 1.00 80.31 251 ILE A N 1
ATOM 2006 C CA . ILE A 1 251 ? 11.886 -9.868 13.411 1.00 80.31 251 ILE A CA 1
ATOM 2007 C C . ILE A 1 251 ? 10.367 -10.069 13.362 1.00 80.31 251 ILE A C 1
ATOM 2009 O O . ILE A 1 251 ? 9.823 -10.404 12.315 1.00 80.31 251 ILE A O 1
ATOM 2013 N N . GLN A 1 252 ? 9.649 -9.838 14.464 1.00 86.12 252 GLN A N 1
ATOM 2014 C CA . GLN A 1 252 ? 8.186 -9.958 14.471 1.00 86.12 252 GLN A CA 1
ATOM 2015 C C . GLN A 1 252 ? 7.506 -8.923 13.570 1.00 86.12 252 GLN A C 1
ATOM 2017 O O . GLN A 1 252 ? 6.543 -9.256 12.880 1.00 86.12 252 GLN A O 1
ATOM 2022 N N . ILE A 1 253 ? 8.030 -7.697 13.527 1.00 92.19 253 ILE A N 1
ATOM 2023 C CA . ILE A 1 253 ? 7.533 -6.647 12.632 1.00 92.19 253 ILE A CA 1
ATOM 2024 C C . ILE A 1 253 ? 7.848 -6.997 11.167 1.00 92.19 253 ILE A C 1
ATOM 2026 O O . ILE A 1 253 ? 6.961 -6.903 10.321 1.00 92.19 253 ILE A O 1
ATOM 2030 N N . LEU A 1 254 ? 9.061 -7.477 10.871 1.00 85.50 254 LEU A N 1
ATOM 2031 C CA . LEU A 1 254 ? 9.464 -7.958 9.540 1.00 85.50 254 LEU A CA 1
ATOM 2032 C C . LEU A 1 254 ? 8.539 -9.085 9.052 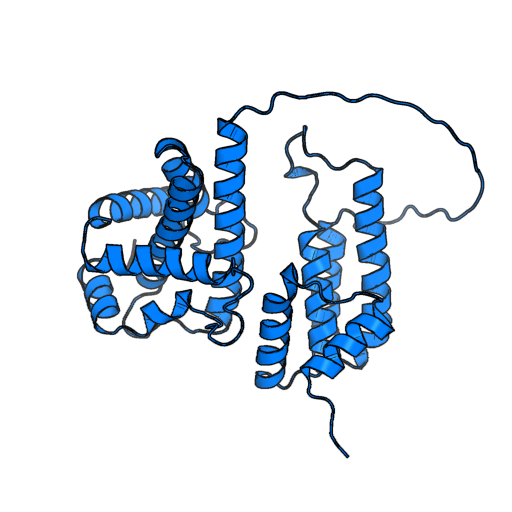1.00 85.50 254 LEU A C 1
ATOM 2034 O O . LEU A 1 254 ? 7.958 -8.998 7.971 1.00 85.50 254 LEU A O 1
ATOM 2038 N N . ILE A 1 255 ? 8.322 -10.106 9.889 1.00 83.12 255 ILE A N 1
ATOM 2039 C CA . ILE A 1 255 ? 7.412 -11.222 9.597 1.00 83.12 255 ILE A CA 1
ATOM 2040 C C . ILE A 1 255 ? 5.974 -10.725 9.417 1.00 83.12 255 ILE A C 1
ATOM 2042 O O . ILE A 1 255 ? 5.260 -11.241 8.563 1.00 83.12 255 ILE A O 1
ATOM 2046 N N . SER A 1 256 ? 5.528 -9.739 10.200 1.00 88.19 256 SER A N 1
ATOM 2047 C CA . SER A 1 256 ? 4.201 -9.138 10.025 1.00 88.19 256 SER A CA 1
ATOM 2048 C C . SER A 1 256 ? 4.054 -8.478 8.653 1.00 88.19 256 SER A C 1
ATOM 2050 O O . SER A 1 256 ? 3.021 -8.668 8.015 1.00 88.19 256 SER A O 1
ATOM 2052 N N . GLY A 1 257 ? 5.078 -7.764 8.175 1.00 86.31 257 GLY A N 1
ATOM 2053 C CA . GLY A 1 257 ? 5.101 -7.215 6.819 1.00 86.31 257 GLY A CA 1
ATOM 2054 C C . GLY A 1 257 ? 5.004 -8.309 5.755 1.00 86.31 257 GLY A C 1
ATOM 2055 O O . GLY A 1 257 ? 4.089 -8.289 4.932 1.00 86.31 257 GLY A O 1
ATOM 2056 N N . ALA A 1 258 ? 5.875 -9.319 5.841 1.00 83.12 258 ALA A N 1
ATOM 2057 C CA . ALA A 1 258 ? 5.886 -10.458 4.923 1.00 83.12 258 ALA A CA 1
ATOM 2058 C C . ALA A 1 258 ? 4.535 -11.193 4.873 1.00 83.12 258 ALA A C 1
ATOM 2060 O O . ALA A 1 258 ? 4.004 -11.427 3.794 1.00 83.12 258 ALA A O 1
ATOM 2061 N N . LYS A 1 259 ? 3.937 -11.495 6.033 1.00 80.94 259 LYS A N 1
ATOM 2062 C CA . LYS A 1 259 ? 2.621 -12.148 6.122 1.00 80.94 259 LYS A CA 1
ATOM 2063 C C . LYS A 1 259 ? 1.502 -11.285 5.575 1.00 80.94 259 LYS A C 1
ATOM 2065 O O . LYS A 1 259 ? 0.624 -11.794 4.890 1.00 80.94 259 LYS A O 1
ATOM 2070 N N . ALA A 1 260 ? 1.523 -9.987 5.875 1.00 78.19 260 ALA A N 1
ATOM 2071 C CA . ALA A 1 260 ? 0.537 -9.077 5.323 1.00 78.19 260 ALA A CA 1
ATOM 2072 C C . ALA A 1 260 ? 0.592 -9.111 3.796 1.00 78.19 260 ALA A C 1
ATOM 2074 O O . ALA A 1 260 ? -0.448 -9.205 3.160 1.00 78.19 260 ALA A O 1
ATOM 2075 N N . PHE A 1 261 ? 1.793 -9.117 3.222 1.00 77.25 261 PHE A N 1
ATOM 2076 C CA . PHE A 1 261 ? 1.976 -9.267 1.788 1.00 77.25 261 PHE A CA 1
ATOM 2077 C C . PHE A 1 261 ? 1.535 -10.654 1.275 1.00 77.25 261 PHE A C 1
ATOM 2079 O O . PHE A 1 261 ? 0.781 -10.725 0.311 1.00 77.25 261 PHE A O 1
ATOM 2086 N N . GLU A 1 262 ? 1.920 -11.755 1.925 1.00 73.62 262 GLU A N 1
ATOM 2087 C CA . GLU A 1 262 ? 1.542 -13.130 1.549 1.00 73.62 262 GLU A CA 1
ATOM 2088 C C . GLU A 1 262 ? 0.019 -13.346 1.546 1.00 73.62 262 GLU A C 1
ATOM 2090 O O . GLU A 1 262 ? -0.541 -13.842 0.567 1.00 73.62 262 GLU A O 1
ATOM 2095 N N . GLU A 1 263 ? -0.684 -12.890 2.587 1.00 67.06 263 GLU A N 1
ATOM 2096 C CA . GLU A 1 263 ? -2.149 -12.976 2.696 1.00 67.06 263 GLU A CA 1
ATOM 2097 C C . GLU A 1 263 ? -2.884 -12.193 1.584 1.00 67.06 263 GLU A C 1
ATOM 2099 O O . GLU A 1 263 ? -4.100 -12.340 1.398 1.00 67.06 263 GLU A O 1
ATOM 2104 N N . MET A 1 264 ? -2.156 -11.383 0.805 1.00 61.00 264 MET A N 1
ATOM 2105 C CA . MET A 1 264 ? -2.671 -10.638 -0.347 1.00 61.00 264 MET A CA 1
ATOM 2106 C C . MET A 1 264 ? -2.520 -11.374 -1.684 1.00 61.00 264 MET A C 1
ATOM 2108 O O . MET A 1 264 ? -3.245 -11.021 -2.618 1.00 61.00 264 MET A O 1
ATOM 2112 N N . PHE A 1 265 ? -1.695 -12.426 -1.774 1.00 57.53 265 PHE A N 1
ATOM 2113 C CA . PHE A 1 265 ? -1.561 -13.305 -2.951 1.00 57.53 265 PHE A CA 1
ATOM 2114 C C . PHE A 1 265 ? -2.130 -14.698 -2.641 1.00 57.53 265 PHE A C 1
ATOM 2116 O O . PHE A 1 265 ? -1.384 -15.653 -2.438 1.00 57.53 265 PHE A O 1
ATOM 2123 N N . PRO A 1 266 ? -3.463 -14.840 -2.563 1.00 49.78 266 PRO A N 1
ATOM 2124 C CA . PRO A 1 266 ? -4.083 -16.076 -2.111 1.00 49.78 266 PRO A CA 1
ATOM 2125 C C . PRO A 1 266 ? -3.908 -17.217 -3.121 1.00 49.78 266 PRO A C 1
ATOM 2127 O O . PRO A 1 266 ? -4.074 -17.030 -4.329 1.00 49.78 266 PRO A O 1
ATOM 2130 N N . SER A 1 267 ? -3.704 -18.425 -2.596 1.00 49.53 267 SER A N 1
ATOM 2131 C CA . SER A 1 267 ? -4.126 -19.661 -3.254 1.00 49.53 267 SER A CA 1
ATOM 2132 C C . SER A 1 267 ? -5.665 -19.744 -3.269 1.00 49.53 267 SER A C 1
ATOM 2134 O O . SER A 1 267 ? -6.350 -19.076 -2.488 1.00 49.53 267 SER A O 1
ATOM 2136 N N . GLU A 1 268 ? -6.239 -20.544 -4.173 1.00 45.41 268 GLU A N 1
ATOM 2137 C CA . GLU A 1 268 ? -7.695 -20.616 -4.404 1.00 45.41 268 GLU A CA 1
ATOM 2138 C C . GLU A 1 268 ? -8.530 -21.039 -3.169 1.00 45.41 268 GLU A C 1
ATOM 2140 O O . GLU A 1 268 ? -9.747 -20.847 -3.170 1.00 45.41 268 GLU A O 1
ATOM 2145 N N . GLU A 1 269 ? -7.916 -21.562 -2.100 1.00 46.59 269 GLU A N 1
ATOM 2146 C CA . GLU A 1 269 ? -8.621 -22.173 -0.960 1.00 46.59 269 GLU A CA 1
ATOM 2147 C C . GLU A 1 269 ? -8.932 -21.217 0.219 1.00 46.59 269 GLU A C 1
ATOM 2149 O O . GLU A 1 269 ? -9.903 -21.452 0.937 1.00 46.59 269 GLU A O 1
ATOM 2154 N N . ASP A 1 270 ? -8.229 -20.088 0.394 1.00 49.19 270 ASP A N 1
ATOM 2155 C CA . ASP A 1 270 ? -8.275 -19.296 1.649 1.00 49.19 270 ASP A CA 1
ATOM 2156 C C . ASP A 1 270 ? -9.092 -17.983 1.584 1.00 49.19 270 ASP A C 1
ATOM 2158 O O . ASP A 1 270 ? -8.699 -16.922 2.076 1.00 49.19 270 ASP A O 1
ATOM 2162 N N . SER A 1 271 ? -10.271 -17.997 0.953 1.00 50.53 271 SER A N 1
ATOM 2163 C CA . SER A 1 271 ? -11.063 -16.762 0.759 1.00 50.53 271 SER A CA 1
ATOM 2164 C C . SER A 1 271 ? -11.881 -16.287 1.975 1.00 50.53 271 SER A C 1
ATOM 2166 O O . SER A 1 271 ? -12.236 -15.10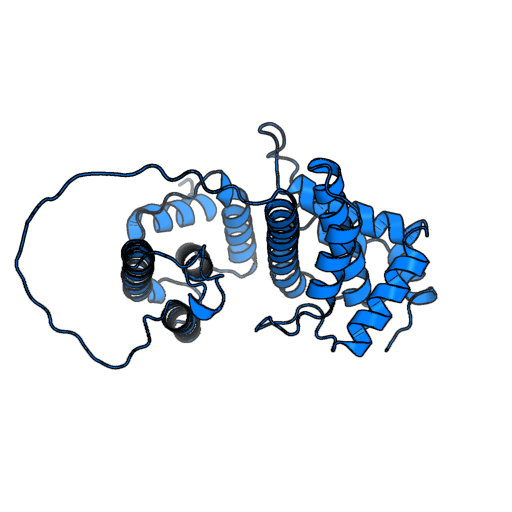5 2.032 1.00 50.53 271 SER A O 1
ATOM 2168 N N . GLU A 1 272 ? -12.158 -17.158 2.954 1.00 44.25 272 GLU A N 1
ATOM 2169 C CA . GLU A 1 272 ? -13.118 -16.892 4.043 1.00 44.25 272 GLU A CA 1
ATOM 2170 C C . GLU A 1 272 ? -12.491 -16.406 5.366 1.00 44.25 272 GLU A C 1
ATOM 2172 O O . GLU A 1 272 ? -13.194 -15.843 6.205 1.00 44.25 272 GLU A O 1
ATOM 2177 N N . THR A 1 273 ? -11.177 -16.551 5.556 1.00 46.09 273 THR A N 1
ATOM 2178 C CA . THR A 1 273 ? -10.452 -16.197 6.799 1.00 46.09 273 THR A CA 1
ATOM 2179 C C . THR A 1 273 ? -9.690 -14.867 6.720 1.00 46.09 273 THR A C 1
ATOM 2181 O O . THR A 1 273 ? -9.008 -14.484 7.671 1.00 46.09 273 THR A O 1
ATOM 2184 N N . LYS A 1 274 ? -9.834 -14.133 5.609 1.00 54.69 274 LYS A N 1
ATOM 2185 C CA . LYS A 1 274 ? -9.020 -12.954 5.274 1.00 54.69 274 LYS A CA 1
ATOM 2186 C C . LYS A 1 274 ? -9.168 -11.803 6.264 1.00 54.69 274 LYS A C 1
ATOM 2188 O O . LYS A 1 274 ? -10.274 -11.301 6.501 1.00 54.69 274 LYS A O 1
ATOM 2193 N N . ARG A 1 275 ? -8.029 -11.307 6.754 1.00 56.81 275 ARG A N 1
ATOM 2194 C CA . ARG A 1 275 ? -7.957 -10.083 7.555 1.00 56.81 275 ARG A CA 1
ATOM 2195 C C . ARG A 1 275 ? -7.709 -8.886 6.634 1.00 56.81 275 ARG A C 1
ATOM 2197 O O . ARG A 1 275 ? -6.703 -8.839 5.940 1.00 56.81 275 ARG A O 1
ATOM 2204 N N . PRO A 1 276 ? -8.617 -7.898 6.600 1.00 52.88 276 PRO A N 1
ATOM 2205 C CA . PRO A 1 276 ? -8.551 -6.795 5.640 1.00 52.88 276 PRO A CA 1
ATOM 2206 C C . PRO A 1 276 ? -7.391 -5.812 5.871 1.00 52.88 276 PRO A C 1
ATOM 2208 O O . PRO A 1 276 ? -7.166 -4.966 5.015 1.00 52.88 276 PRO A O 1
ATOM 2211 N N . LEU A 1 277 ? -6.679 -5.904 7.000 1.00 68.12 277 LEU A N 1
ATOM 2212 C CA . LEU A 1 277 ? -5.533 -5.063 7.357 1.00 68.12 277 LEU A CA 1
ATOM 2213 C C . LEU A 1 277 ? -4.508 -5.885 8.156 1.00 68.12 277 LEU A C 1
ATOM 2215 O O . LEU A 1 277 ? -4.128 -5.487 9.246 1.00 68.12 277 LEU A O 1
ATOM 2219 N N . ALA A 1 278 ? -4.079 -7.043 7.649 1.00 71.06 278 ALA A N 1
ATOM 2220 C CA . ALA A 1 278 ? -3.127 -7.912 8.357 1.00 71.06 278 ALA A CA 1
ATOM 2221 C C . ALA A 1 278 ? -1.814 -7.198 8.759 1.00 71.06 278 ALA A C 1
ATOM 2223 O O . ALA A 1 278 ? -1.212 -7.519 9.780 1.00 71.06 278 ALA A O 1
ATOM 2224 N N . TRP A 1 279 ? -1.402 -6.171 8.002 1.00 79.25 279 TRP A N 1
ATOM 2225 C CA . TRP A 1 279 ? -0.274 -5.300 8.358 1.00 79.25 279 TRP A CA 1
ATOM 2226 C C . TRP A 1 279 ? -0.536 -4.476 9.632 1.00 79.25 279 TRP A C 1
ATOM 2228 O O . TRP A 1 279 ? 0.407 -4.073 10.303 1.00 79.25 279 TRP A O 1
ATOM 2238 N N . ALA A 1 280 ? -1.796 -4.212 9.980 1.00 82.00 280 ALA A N 1
ATOM 2239 C CA . ALA A 1 280 ? -2.157 -3.391 11.126 1.00 82.00 280 ALA A CA 1
ATOM 2240 C C . ALA A 1 280 ? -2.128 -4.160 12.459 1.00 82.00 280 ALA A C 1
ATOM 2242 O O . ALA A 1 280 ? -1.985 -3.534 13.506 1.00 82.00 280 ALA A O 1
ATOM 2243 N N . ASP A 1 281 ? -2.213 -5.496 12.426 1.00 83.62 281 ASP A N 1
ATOM 2244 C CA . ASP A 1 281 ? -2.278 -6.353 13.621 1.00 83.62 281 ASP A CA 1
ATOM 2245 C C . ASP A 1 281 ? -1.084 -6.118 14.568 1.00 83.62 281 ASP A C 1
ATOM 2247 O O . ASP A 1 281 ? -1.230 -6.149 15.789 1.00 83.62 281 ASP A O 1
ATOM 2251 N N . ILE A 1 282 ? 0.099 -5.810 14.022 1.00 88.50 282 ILE A N 1
ATOM 2252 C CA . ILE A 1 282 ? 1.306 -5.544 14.820 1.00 88.50 282 ILE A CA 1
ATOM 2253 C C . ILE A 1 282 ? 1.193 -4.276 15.679 1.00 88.50 282 ILE A C 1
ATOM 2255 O O . ILE A 1 282 ? 1.893 -4.140 16.680 1.00 88.50 282 ILE A O 1
ATOM 2259 N N . PHE A 1 283 ? 0.310 -3.344 15.311 1.00 87.81 283 PHE A N 1
ATOM 2260 C CA . PHE A 1 283 ? 0.064 -2.119 16.072 1.00 87.81 283 PHE A CA 1
ATOM 2261 C C . PHE A 1 283 ? -0.931 -2.317 17.220 1.00 87.81 283 PHE A C 1
ATOM 2263 O O . PHE A 1 283 ? -1.143 -1.386 17.995 1.00 87.81 283 PHE A O 1
ATOM 2270 N N . GLU A 1 284 ? -1.523 -3.505 17.353 1.00 86.31 284 GLU A N 1
ATOM 2271 C CA . GLU A 1 284 ? -2.319 -3.894 18.521 1.00 86.31 284 GLU A CA 1
ATOM 2272 C C . GLU A 1 284 ? -1.470 -4.610 19.591 1.00 86.31 284 GLU A C 1
ATOM 2274 O O . GLU A 1 284 ? -1.928 -4.803 20.719 1.00 86.31 284 GLU A O 1
ATOM 2279 N N . ASP A 1 285 ? -0.221 -4.973 19.274 1.00 89.94 285 ASP A N 1
ATOM 2280 C CA . ASP A 1 285 ? 0.688 -5.653 20.197 1.00 89.94 285 ASP A CA 1
ATOM 2281 C C . ASP A 1 285 ? 1.395 -4.659 21.136 1.00 89.94 285 ASP A C 1
ATOM 2283 O O . ASP A 1 285 ? 2.393 -4.016 20.798 1.00 89.94 285 ASP A O 1
ATOM 2287 N N . GLU A 1 286 ? 0.883 -4.544 22.364 1.00 91.25 286 GLU A N 1
ATOM 2288 C CA . GLU A 1 286 ? 1.447 -3.651 23.378 1.00 91.25 286 GLU A CA 1
ATOM 2289 C C . GLU A 1 286 ? 2.911 -3.946 23.741 1.00 91.25 286 GLU A C 1
ATOM 2291 O O . GLU A 1 286 ? 3.624 -3.026 24.157 1.00 91.25 286 GLU A O 1
ATOM 2296 N N . GLU A 1 287 ? 3.362 -5.203 23.680 1.00 92.31 287 GLU A N 1
ATOM 2297 C CA . GLU A 1 287 ? 4.748 -5.541 24.015 1.00 92.31 287 GLU A CA 1
ATOM 2298 C C . GLU A 1 287 ? 5.686 -5.047 22.919 1.00 92.31 287 GLU A C 1
ATOM 2300 O O . GLU A 1 287 ? 6.693 -4.403 23.225 1.00 92.31 287 GLU A O 1
ATOM 2305 N N . ILE A 1 288 ? 5.313 -5.249 21.654 1.00 92.56 288 ILE A N 1
ATOM 2306 C CA . ILE A 1 288 ? 6.062 -4.727 20.508 1.00 92.56 288 ILE A CA 1
ATOM 2307 C C . ILE A 1 288 ? 6.105 -3.200 20.531 1.00 92.56 288 ILE A C 1
ATOM 2309 O O . ILE A 1 288 ? 7.188 -2.624 20.409 1.00 92.56 288 ILE A O 1
ATOM 2313 N N . LEU A 1 289 ? 4.978 -2.526 20.782 1.00 92.75 289 LEU A N 1
ATOM 2314 C CA . LEU A 1 289 ? 4.949 -1.062 20.889 1.00 92.75 289 LEU A CA 1
ATOM 2315 C C . LEU A 1 289 ? 5.880 -0.541 21.996 1.00 92.75 289 LEU A C 1
ATOM 2317 O O . LEU A 1 289 ? 6.575 0.458 21.797 1.00 92.75 289 LEU A O 1
ATOM 2321 N N . LYS A 1 290 ? 5.951 -1.224 23.148 1.00 92.19 290 LYS A N 1
ATOM 2322 C CA . LYS A 1 290 ? 6.880 -0.872 24.241 1.00 92.19 290 LYS A CA 1
ATOM 2323 C C . LYS A 1 290 ? 8.341 -1.084 23.843 1.00 92.19 290 LYS A C 1
ATOM 2325 O O . LYS A 1 290 ? 9.175 -0.244 24.182 1.00 92.19 290 LYS A O 1
ATOM 2330 N N . GLN A 1 291 ? 8.658 -2.164 23.125 1.00 93.19 291 GLN A N 1
ATOM 2331 C CA . GLN A 1 291 ? 10.016 -2.417 22.627 1.00 93.19 291 GLN A CA 1
ATOM 2332 C C . GLN A 1 291 ? 10.448 -1.351 21.619 1.00 93.19 291 GLN A C 1
ATOM 2334 O O . GLN A 1 291 ? 11.543 -0.803 21.743 1.00 93.19 291 GLN A O 1
ATOM 2339 N N . VAL A 1 292 ? 9.574 -0.990 20.679 1.00 91.69 292 VAL A N 1
ATOM 2340 C CA . VAL A 1 292 ? 9.829 0.094 19.721 1.00 91.69 292 VAL A CA 1
ATOM 2341 C C . VAL A 1 292 ? 10.043 1.413 20.461 1.00 91.69 292 VAL A C 1
ATOM 2343 O O . VAL A 1 292 ? 11.028 2.105 20.212 1.00 91.69 292 VAL A O 1
ATOM 2346 N N . ALA A 1 293 ? 9.176 1.741 21.423 1.00 90.56 293 ALA A N 1
ATOM 2347 C CA . ALA A 1 293 ? 9.285 2.975 22.196 1.00 90.56 293 ALA A CA 1
ATOM 2348 C C . ALA A 1 293 ? 10.593 3.080 23.003 1.00 90.56 293 ALA A C 1
ATOM 2350 O O . ALA A 1 293 ? 11.098 4.185 23.205 1.00 90.56 293 ALA A O 1
ATOM 2351 N N . ALA A 1 294 ? 11.131 1.948 23.471 1.00 89.81 294 ALA A N 1
ATOM 2352 C CA . ALA A 1 294 ? 12.350 1.889 24.273 1.00 89.81 294 ALA A CA 1
ATOM 2353 C C . ALA A 1 294 ? 13.642 1.904 23.441 1.00 89.81 294 ALA A C 1
ATOM 2355 O O . ALA A 1 294 ? 14.646 2.443 23.904 1.00 89.81 294 ALA A O 1
ATOM 2356 N N . ASN A 1 295 ? 13.625 1.310 22.244 1.00 87.62 295 ASN A N 1
ATOM 2357 C CA . ASN A 1 295 ? 14.836 1.062 21.454 1.00 87.62 295 ASN A CA 1
ATOM 2358 C C . ASN A 1 295 ? 14.974 1.974 20.227 1.00 87.62 295 ASN A C 1
ATOM 2360 O O . ASN A 1 295 ? 16.078 2.143 19.717 1.00 87.62 295 ASN A O 1
ATOM 2364 N N . VAL A 1 296 ? 13.887 2.595 19.765 1.00 87.81 296 VAL A N 1
ATOM 2365 C CA . VAL A 1 296 ? 13.897 3.513 18.619 1.00 87.81 296 VAL A CA 1
ATOM 2366 C C . VAL A 1 296 ? 13.756 4.945 19.126 1.00 87.81 296 VAL A C 1
ATOM 2368 O O . VAL A 1 296 ? 12.828 5.254 19.875 1.00 87.81 296 VAL A O 1
ATOM 2371 N N . SER A 1 297 ? 14.657 5.843 18.713 1.00 79.31 297 SER A N 1
ATOM 2372 C CA . SER A 1 297 ? 14.586 7.265 19.088 1.00 79.31 297 SER A CA 1
ATOM 2373 C C . SER A 1 297 ? 13.215 7.857 18.750 1.00 79.31 297 SER A C 1
ATOM 2375 O O . SER A 1 297 ? 12.638 7.538 17.718 1.00 79.31 297 SER A O 1
ATOM 2377 N N . ALA A 1 298 ? 12.684 8.755 19.584 1.00 69.81 298 ALA A N 1
ATOM 2378 C CA . ALA A 1 298 ? 11.393 9.394 19.316 1.00 69.81 298 ALA A CA 1
ATOM 2379 C C . ALA A 1 298 ? 11.453 10.451 18.191 1.00 69.81 298 ALA A C 1
ATOM 2381 O O . ALA A 1 298 ? 10.396 10.856 17.699 1.00 69.81 298 ALA A O 1
ATOM 2382 N N . ALA A 1 299 ? 12.657 10.885 17.797 1.00 58.22 299 ALA A N 1
ATOM 2383 C CA . ALA A 1 299 ? 12.921 11.859 16.739 1.00 58.22 299 ALA A CA 1
ATOM 2384 C C . ALA A 1 299 ? 14.280 11.604 16.055 1.00 58.22 299 ALA A C 1
ATOM 2386 O O . ALA A 1 299 ? 15.200 11.064 16.680 1.00 58.22 299 ALA A O 1
ATOM 2387 N N . LEU A 1 300 ? 14.387 12.040 14.797 1.00 55.66 300 LEU A N 1
ATOM 2388 C CA . LEU A 1 300 ? 15.643 12.233 14.061 1.00 55.66 300 LEU A CA 1
ATOM 2389 C C . LEU A 1 300 ? 16.112 13.684 14.171 1.00 55.66 300 LEU A C 1
ATOM 2391 O O . LEU A 1 300 ? 15.251 14.580 14.007 1.00 55.66 300 LEU A O 1
#

Sequence (300 aa):
MFGFGLKSKTENVLLDHFNYPVSDMKRHIFNALVKEGKSMGQNEYSIAIFYMMMNMNILAKPDEEMDIEYKRTDSEQKEINDFIDRNGKIIGQIMHLANSPETDIREMLKEIVKKSGMAKPDNRPVDDSDIENKSESDEADSDETESDKDMDALMRVSDFYKQMVTVGMTLVPKPKEISEYQHKFMLSLQLMGCIDFIAQSNNIDQAPVMAALVIRLTDDLDELPLFGWNQKQAASVFHQLLEIESEPWAIQILISGAKAFEEMFPSEEDSETKRPLAWADIFEDEEILKQVAANVSAAL

pLDDT: mean 71.18, std 16.71, range [24.36, 93.19]

Radius of gyration: 22.18 Å; chains: 1; bounding box: 60×45×69 Å

Foldseek 3Di:
DPDDQQLVLLQCCCCVLVVHHQDPLCVLVLVLLSVVCVVVVKGSLQSNLVVLLVVLQVLLAALVPDDPVPRDDPVSLVVSLVSLVSSLVSCVVCVVVIPDDPVVSVVSSVVSCVSSVVPDPDDDDDDDDDDDDDDDDDDDDDPDDPLVVLLVQLLVQLVVLLVLVVVVCVVDPADPLAAPLLVLLLSLLLSLLSSVLVCVVVVNDVVSSLVSSLVLLCQVPPPDNSNPDHNVRSVVSSVVCVVCCPPPLSVVSSVLSNVQSVLSVDDPPPPPPRDSCSNCVNSVDPVSSVVSRVRPDRDD